Protein AF-A0A2H0MH31-F1 (afdb_monomer)

pLDDT: mean 77.04, std 16.23, range [20.09, 96.25]

Secondary structure (DSSP, 8-state):
--------GGG---SPPS---S---EEEEEE-S-HHHHHHHHHHHHHH-TTSEEEEEEETT---HHHHHTTEEEEEEPSSS--TTTTB-TTSPBP--TT--EEEEE-SS---TTSTTPPPHHHHHHHTHHHHHHHHHTT-GGGEEEE-TT--EE-HHHHHTTS-S---EEEEETTEEEEEPP-S--HHHHHHHHHHHHH-SSSS-EEEE--TTSHHHHHHHHHHHHHT-PPEEEEESS--THHHHHHHHTT-GGGEEEEES-HHHHTT-

Solvent-accessible surface area (backbone atoms only — not comparable to full-atom values): 15457 Å² total; per-residue (Å²): 135,79,85,79,82,71,78,45,51,90,81,57,71,96,66,80,68,74,84,62,61,100,68,67,51,22,38,40,36,41,52,58,36,54,64,73,59,50,52,53,52,54,53,49,51,48,65,77,41,70,86,35,50,39,32,34,38,32,43,62,86,64,79,78,56,77,81,55,51,77,70,34,52,76,42,36,24,65,86,76,72,86,52,93,63,49,54,36,24,86,88,66,52,61,64,74,71,74,74,62,57,37,37,39,36,35,33,64,44,41,61,54,84,85,48,94,84,34,42,50,36,42,56,51,38,64,75,41,37,63,57,53,52,46,35,50,76,69,70,31,48,87,35,31,42,33,27,31,64,78,51,38,76,44,41,56,64,64,29,51,61,45,74,61,99,74,62,70,41,78,48,75,53,101,89,45,76,39,59,30,48,65,60,88,62,48,73,65,56,47,50,49,43,23,48,44,32,43,68,44,101,65,91,69,81,47,77,44,76,67,34,66,48,31,30,66,55,50,34,33,20,47,18,6,62,75,59,71,55,56,54,29,38,30,27,19,82,61,83,47,80,69,24,56,58,40,26,54,77,59,71,30,53,95,29,51,48,74,45,79,38,54,68,71,66,61,73,74,112

Sequence (269 aa):
MSPTYGNNFFLAFDYELPPVPKKIKKILYIHTCPMVQGELALKRIAEVFPESELHLLKNENTDFGESLSKRWKIFNFPSGRLQPDFLQSAEGRKIATANIDLIFFGVNDDIRLNSPGAMKAVGIAQRYNNVLELIYRLGLYDWTCILDREFCIYYPHQIEFGRSKQEINLVSFPRATLKLPRTLLSDREREKLFELALDGPGEGHVVNIGNYLGGSSILLAKGSKISGREKIYSYDLEEYSESMDFYRENQVEDWIHFSKMDSIEGAAQ

Mean predicted aligned error: 10.43 Å

Structure (mmCIF, N/CA/C/O backbone):
data_AF-A0A2H0MH31-F1
#
_entry.id   AF-A0A2H0MH31-F1
#
loop_
_atom_site.group_PDB
_atom_site.id
_atom_site.type_symbol
_atom_site.label_atom_id
_atom_site.label_alt_id
_atom_site.label_comp_id
_atom_site.label_asym_id
_atom_site.label_entity_id
_atom_site.label_seq_id
_atom_site.pdbx_PDB_ins_code
_atom_site.Cartn_x
_atom_site.Cartn_y
_atom_site.Cartn_z
_atom_site.occupancy
_atom_site.B_iso_or_equiv
_atom_site.auth_seq_id
_atom_site.auth_comp_id
_atom_site.auth_asym_id
_atom_site.auth_atom_id
_atom_site.pdbx_PDB_model_num
ATOM 1 N N . MET A 1 1 ? 14.664 -14.860 20.179 1.00 25.56 1 MET A N 1
ATOM 2 C CA . MET A 1 1 ? 14.504 -15.049 18.723 1.00 25.56 1 MET A CA 1
ATOM 3 C C . MET A 1 1 ? 13.823 -13.804 18.199 1.00 25.56 1 MET A C 1
ATOM 5 O O . MET A 1 1 ? 12.725 -13.515 18.647 1.00 25.56 1 MET A O 1
ATOM 9 N N . SER A 1 2 ? 14.504 -13.010 17.377 1.00 20.09 2 SER A N 1
ATOM 10 C CA . SER A 1 2 ? 13.932 -11.778 16.824 1.00 20.09 2 SER A CA 1
ATOM 11 C C . SER A 1 2 ? 12.968 -12.138 15.687 1.00 20.09 2 SER A C 1
ATOM 13 O O . SER A 1 2 ? 13.329 -12.997 14.882 1.00 20.09 2 SER A O 1
ATOM 15 N N . PRO A 1 3 ? 11.774 -11.530 15.600 1.00 22.31 3 PRO A N 1
ATOM 16 C CA . PRO A 1 3 ? 10.829 -11.831 14.534 1.00 22.31 3 PRO A CA 1
ATOM 17 C C . PRO A 1 3 ? 11.449 -11.471 13.181 1.00 22.31 3 PRO A C 1
ATOM 19 O O . PRO A 1 3 ? 11.827 -10.326 12.924 1.00 22.31 3 PRO A O 1
ATOM 22 N N . THR A 1 4 ? 11.602 -12.477 12.326 1.00 25.30 4 THR A N 1
ATOM 23 C CA . THR A 1 4 ? 12.090 -12.344 10.956 1.00 25.30 4 THR A CA 1
ATOM 24 C C . THR A 1 4 ? 10.982 -11.737 10.097 1.00 25.30 4 THR A C 1
ATOM 26 O O . THR A 1 4 ? 10.141 -12.436 9.539 1.00 25.30 4 THR A O 1
ATOM 29 N N . TYR A 1 5 ? 10.968 -10.408 10.001 1.00 31.84 5 TYR A N 1
ATOM 30 C CA . TYR A 1 5 ? 10.240 -9.695 8.954 1.00 31.84 5 TYR A CA 1
ATOM 31 C C . TYR A 1 5 ? 10.861 -10.026 7.587 1.00 31.84 5 TYR A C 1
ATOM 33 O O . TYR A 1 5 ? 12.070 -9.866 7.407 1.00 31.84 5 TYR A O 1
ATOM 41 N N . GLY A 1 6 ? 10.037 -10.448 6.621 1.00 35.84 6 GLY A N 1
ATOM 42 C CA . GLY A 1 6 ? 10.441 -10.559 5.212 1.00 35.84 6 GLY A CA 1
ATOM 43 C C . GLY A 1 6 ? 10.627 -11.973 4.653 1.00 35.84 6 GLY A C 1
ATOM 44 O O . GLY A 1 6 ? 11.550 -12.196 3.875 1.00 35.84 6 GLY A O 1
ATOM 45 N N . ASN A 1 7 ? 9.759 -12.933 4.983 1.00 33.00 7 ASN A N 1
ATOM 46 C CA . ASN A 1 7 ? 9.733 -14.186 4.225 1.00 33.00 7 ASN A CA 1
ATOM 47 C C . ASN A 1 7 ? 8.993 -13.986 2.894 1.00 33.00 7 ASN A C 1
ATOM 49 O O . ASN A 1 7 ? 7.769 -13.991 2.858 1.00 33.00 7 ASN A O 1
ATOM 53 N N . ASN A 1 8 ? 9.772 -13.804 1.822 1.00 36.75 8 ASN A N 1
ATOM 54 C CA . ASN A 1 8 ? 9.491 -14.194 0.433 1.00 36.75 8 ASN A CA 1
ATOM 55 C C . ASN A 1 8 ? 8.008 -14.268 0.038 1.00 36.75 8 ASN A C 1
ATOM 57 O O . ASN A 1 8 ? 7.483 -15.338 -0.271 1.00 36.75 8 ASN A O 1
ATOM 61 N N . PHE A 1 9 ? 7.346 -13.117 -0.022 1.00 40.31 9 PHE A N 1
ATOM 62 C CA . PHE A 1 9 ? 5.937 -13.047 -0.400 1.00 40.31 9 PHE A CA 1
ATOM 63 C C . PHE A 1 9 ? 5.673 -13.572 -1.823 1.00 40.31 9 PHE A C 1
ATOM 65 O O . PHE A 1 9 ? 4.647 -14.187 -2.062 1.00 40.31 9 PHE A O 1
ATOM 72 N N . PHE A 1 10 ? 6.618 -13.478 -2.766 1.00 34.72 10 PHE A N 1
ATOM 73 C CA . PHE A 1 10 ? 6.425 -14.083 -4.097 1.00 34.72 10 PHE A CA 1
ATOM 74 C C . PHE A 1 10 ? 6.380 -15.623 -4.112 1.00 34.72 10 PHE A C 1
ATOM 76 O O . PHE A 1 10 ? 5.885 -16.203 -5.082 1.00 34.72 10 PHE A O 1
ATOM 83 N N . LEU A 1 11 ? 6.877 -16.277 -3.055 1.00 35.53 11 LEU A N 1
ATOM 84 C CA . LEU A 1 11 ? 6.877 -17.736 -2.897 1.00 35.53 11 LEU A CA 1
ATOM 85 C C . LEU A 1 11 ? 5.811 -18.234 -1.909 1.00 35.53 11 LEU A C 1
ATOM 87 O O . LEU A 1 11 ? 5.585 -19.438 -1.834 1.00 35.53 11 LEU A O 1
ATOM 91 N N . ALA A 1 12 ? 5.147 -17.336 -1.179 1.00 30.62 12 ALA A N 1
ATOM 92 C CA . ALA A 1 12 ? 4.168 -17.677 -0.157 1.00 30.62 12 ALA A CA 1
ATOM 93 C C . ALA A 1 12 ? 2.905 -16.819 -0.319 1.00 30.62 12 ALA A C 1
ATOM 95 O O . ALA A 1 12 ? 2.801 -15.747 0.265 1.00 30.62 12 ALA A O 1
ATOM 96 N N . PHE A 1 13 ? 1.933 -17.298 -1.098 1.00 42.09 13 PHE A N 1
ATOM 97 C CA . PHE A 1 13 ? 0.576 -16.754 -1.068 1.00 42.09 13 PHE A CA 1
ATOM 98 C C . PHE A 1 13 ? -0.466 -17.872 -1.175 1.00 42.09 13 PHE A C 1
ATOM 100 O O . PHE A 1 13 ? -0.757 -18.350 -2.266 1.00 42.09 13 PHE A O 1
ATOM 107 N N . ASP A 1 14 ? -1.023 -18.216 -0.010 1.00 29.61 14 ASP A N 1
ATOM 108 C CA . ASP A 1 14 ? -2.452 -18.509 0.217 1.00 29.61 14 ASP A CA 1
ATOM 109 C C . ASP A 1 14 ? -3.159 -17.278 0.845 1.00 29.61 14 ASP A C 1
ATOM 111 O O . ASP A 1 14 ? -4.248 -17.371 1.402 1.00 29.61 14 ASP A O 1
ATOM 115 N N . TYR A 1 15 ? -2.532 -16.096 0.797 1.00 34.34 15 TYR A N 1
ATOM 116 C CA . TYR A 1 15 ? -3.125 -14.849 1.283 1.00 34.34 15 TYR A CA 1
ATOM 117 C C . TYR A 1 15 ? -3.771 -14.122 0.094 1.00 34.34 15 TYR A C 1
ATOM 119 O O . TYR A 1 15 ? -3.104 -13.758 -0.876 1.00 34.34 15 TYR A O 1
ATOM 127 N N . GLU A 1 16 ? -5.095 -13.983 0.121 1.00 34.25 16 GLU A N 1
ATOM 128 C CA . GLU A 1 16 ? -5.830 -13.249 -0.905 1.00 34.25 16 GLU A CA 1
ATOM 129 C C . GLU A 1 16 ? -5.344 -11.794 -0.908 1.00 34.25 16 GLU A C 1
ATOM 131 O O . GLU A 1 16 ? -5.427 -11.090 0.099 1.00 34.25 16 GLU A O 1
ATOM 136 N N . LEU A 1 17 ? -4.803 -11.338 -2.044 1.00 39.97 17 LEU A N 1
ATOM 137 C CA . LEU A 1 17 ? -4.579 -9.911 -2.279 1.00 39.97 17 LEU A CA 1
ATOM 138 C C . LEU A 1 17 ? -5.892 -9.161 -1.966 1.00 39.97 17 LEU A C 1
ATOM 140 O O . LEU A 1 17 ? -6.960 -9.685 -2.309 1.00 39.97 17 LEU A O 1
ATOM 144 N N . PRO A 1 18 ? -5.850 -7.950 -1.367 1.00 42.56 18 PRO A N 1
ATOM 145 C CA . PRO A 1 18 ? -7.053 -7.137 -1.174 1.00 42.56 18 PRO A CA 1
ATOM 146 C C . PRO A 1 18 ? -7.821 -7.086 -2.495 1.00 42.56 18 PRO A C 1
ATOM 148 O O . PRO A 1 18 ? -7.163 -7.024 -3.537 1.00 42.56 18 PRO A O 1
ATOM 151 N N . PRO A 1 19 ? -9.168 -7.168 -2.476 1.00 46.06 19 PRO A N 1
ATOM 152 C CA . PRO A 1 19 ? -9.987 -7.635 -3.589 1.00 46.06 19 PRO A CA 1
ATOM 153 C C . PRO A 1 19 ? -9.545 -6.974 -4.882 1.00 46.06 19 PRO A C 1
ATOM 155 O O . PRO A 1 19 ? -9.891 -5.827 -5.173 1.00 46.06 19 PRO A O 1
ATOM 158 N N . VAL A 1 20 ? -8.727 -7.724 -5.620 1.00 51.16 20 VAL A N 1
ATOM 159 C CA . VAL A 1 20 ? -8.177 -7.339 -6.908 1.00 51.16 20 VAL A CA 1
ATOM 160 C C . VAL A 1 20 ? -9.368 -6.875 -7.747 1.00 51.16 20 VAL A C 1
ATOM 162 O O . VAL A 1 20 ? -10.424 -7.521 -7.673 1.00 51.16 20 VAL A O 1
ATOM 165 N N . PRO A 1 21 ? -9.285 -5.763 -8.510 1.00 53.97 21 PRO A N 1
ATOM 166 C CA . PRO A 1 21 ? -10.400 -5.351 -9.348 1.00 53.97 21 PRO A CA 1
ATOM 167 C C . PRO A 1 21 ? -10.817 -6.581 -10.148 1.00 53.97 21 PRO A C 1
ATOM 169 O O . PRO A 1 21 ? -9.938 -7.318 -10.596 1.00 53.97 21 PRO A O 1
ATOM 172 N N . LYS A 1 22 ? -12.127 -6.830 -10.302 1.00 55.94 22 LYS A N 1
ATOM 173 C CA . LYS A 1 22 ? -12.680 -8.095 -10.842 1.00 55.94 22 LYS A CA 1
ATOM 174 C C . LYS A 1 22 ? -12.001 -8.598 -12.133 1.00 55.94 22 LYS A C 1
ATOM 176 O O . LYS A 1 22 ? -12.171 -9.760 -12.489 1.00 55.94 22 LYS A O 1
ATOM 181 N N . LYS A 1 23 ? -11.235 -7.745 -12.828 1.00 73.25 23 LYS A N 1
ATOM 182 C CA . LYS A 1 23 ? -10.139 -8.145 -13.714 1.00 73.25 23 LYS A CA 1
ATOM 183 C C . LYS A 1 23 ? -9.032 -7.070 -13.736 1.00 73.25 23 LYS A C 1
ATOM 185 O O . LYS A 1 23 ? -9.312 -5.965 -14.195 1.00 73.25 23 LYS A O 1
ATOM 190 N N . ILE A 1 24 ? -7.798 -7.382 -13.315 1.00 85.50 24 ILE A N 1
ATOM 191 C CA . ILE A 1 24 ? -6.612 -6.596 -13.719 1.00 85.50 24 ILE A CA 1
ATOM 192 C C . ILE A 1 24 ? -6.449 -6.797 -15.223 1.00 85.50 24 ILE A C 1
ATOM 194 O O . ILE A 1 24 ? -6.383 -7.933 -15.687 1.00 85.50 24 ILE A O 1
ATOM 198 N N . LYS A 1 25 ? -6.436 -5.711 -15.992 1.00 89.06 25 LYS A N 1
ATOM 199 C CA . LYS A 1 25 ? -6.298 -5.741 -17.451 1.00 89.06 25 LYS A CA 1
ATOM 200 C C . LYS A 1 25 ? -4.927 -5.277 -17.893 1.00 89.06 25 LYS A C 1
ATOM 202 O O . LYS A 1 25 ? -4.456 -5.764 -18.913 1.00 89.06 25 LYS A O 1
ATOM 207 N N . LYS A 1 26 ? -4.294 -4.355 -17.170 1.00 91.31 26 LYS A N 1
ATOM 208 C CA . LYS A 1 26 ? -3.011 -3.781 -17.575 1.00 91.31 26 LYS A CA 1
ATOM 209 C C . LYS A 1 26 ? -2.070 -3.584 -16.400 1.00 91.31 26 LYS A C 1
ATOM 211 O O . LYS A 1 26 ? -2.406 -2.920 -15.420 1.00 91.31 26 LYS A O 1
ATOM 216 N N . ILE A 1 27 ? -0.869 -4.131 -16.547 1.00 91.94 27 ILE A N 1
ATOM 217 C CA . ILE A 1 27 ? 0.184 -4.108 -15.534 1.00 91.94 27 ILE A CA 1
ATOM 218 C C . ILE A 1 27 ? 1.385 -3.352 -16.079 1.00 91.94 27 ILE A C 1
ATOM 220 O O . ILE A 1 27 ? 1.832 -3.617 -17.196 1.00 91.94 27 ILE A O 1
ATOM 224 N N . LEU A 1 28 ? 1.929 -2.443 -15.274 1.00 92.50 28 LEU A N 1
ATOM 225 C CA . LEU A 1 28 ? 3.198 -1.778 -15.547 1.00 92.50 28 LEU A CA 1
ATOM 226 C C . LEU A 1 28 ? 4.262 -2.268 -14.562 1.00 92.50 28 LEU A C 1
ATOM 228 O O . LEU A 1 28 ? 4.120 -2.091 -13.358 1.00 92.50 28 LEU A O 1
ATOM 232 N N . TYR A 1 29 ? 5.349 -2.836 -15.073 1.00 92.25 29 TYR A N 1
ATOM 233 C CA . TYR A 1 29 ? 6.555 -3.111 -14.303 1.00 92.25 29 TYR A CA 1
ATOM 234 C C . TYR A 1 29 ? 7.599 -2.027 -14.570 1.00 92.25 29 TYR A C 1
ATOM 236 O O . TYR A 1 29 ? 8.030 -1.852 -15.708 1.00 92.25 29 TYR A O 1
ATOM 244 N N . ILE A 1 30 ? 8.034 -1.318 -13.533 1.00 90.94 30 ILE A N 1
ATOM 245 C CA . ILE A 1 30 ? 9.120 -0.337 -13.583 1.00 90.94 30 ILE A CA 1
ATOM 246 C C . ILE A 1 30 ? 10.374 -1.012 -13.028 1.00 90.94 30 ILE A C 1
ATOM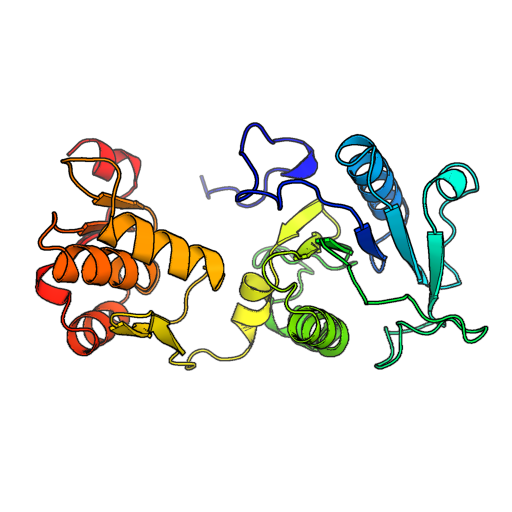 248 O O . ILE A 1 30 ? 10.435 -1.376 -11.856 1.00 90.94 30 ILE A O 1
ATOM 252 N N . HIS A 1 31 ? 11.380 -1.204 -13.874 1.00 88.44 31 HIS A N 1
ATOM 253 C CA . HIS A 1 31 ? 12.602 -1.912 -13.526 1.00 88.44 31 HIS A CA 1
ATOM 254 C C . HIS A 1 31 ? 13.750 -0.960 -13.200 1.00 88.44 31 HIS A C 1
ATOM 256 O O . HIS A 1 31 ? 14.247 -0.243 -14.073 1.00 88.44 31 HIS A O 1
ATOM 262 N N . THR A 1 32 ? 14.245 -1.051 -11.966 1.00 81.88 32 THR A N 1
ATOM 263 C CA . THR A 1 32 ? 15.534 -0.472 -11.564 1.00 81.88 32 THR A CA 1
ATOM 264 C C . THR A 1 32 ? 16.420 -1.436 -10.764 1.00 81.88 32 THR A C 1
ATOM 266 O O . THR A 1 32 ? 17.498 -1.022 -10.354 1.00 81.88 32 THR A O 1
ATOM 269 N N . CYS A 1 33 ? 15.995 -2.693 -10.556 1.00 71.81 33 CYS A N 1
ATOM 270 C CA . CYS A 1 33 ? 16.686 -3.737 -9.779 1.00 71.81 33 CYS A CA 1
ATOM 271 C C . CYS A 1 33 ? 17.802 -4.461 -10.579 1.00 71.81 33 CYS A C 1
ATOM 273 O O . CYS A 1 33 ? 18.018 -4.140 -11.750 1.00 71.81 33 CYS A O 1
ATOM 275 N N . PRO A 1 34 ? 18.564 -5.412 -9.994 1.00 72.88 34 PRO A N 1
ATOM 276 C CA . PRO A 1 34 ? 19.472 -6.242 -10.780 1.00 72.88 34 PRO A CA 1
ATOM 277 C C . PRO A 1 34 ? 18.710 -7.186 -11.727 1.00 72.88 34 PRO A C 1
ATOM 279 O O . PRO A 1 34 ? 17.570 -7.577 -11.470 1.00 72.88 34 PRO A O 1
ATOM 282 N N . MET A 1 35 ? 19.370 -7.563 -12.824 1.00 74.38 35 MET A N 1
ATOM 283 C CA . MET A 1 35 ? 18.770 -8.264 -13.968 1.00 74.38 35 MET A CA 1
ATOM 284 C C . MET A 1 35 ? 18.145 -9.617 -13.603 1.00 74.38 35 MET A C 1
ATOM 286 O O . MET A 1 35 ? 16.993 -9.861 -13.945 1.00 74.38 35 MET A O 1
ATOM 290 N N . VAL A 1 36 ? 18.867 -10.462 -12.856 1.00 78.12 36 VAL A N 1
ATOM 291 C CA . VAL A 1 36 ? 18.387 -11.799 -12.450 1.00 78.12 36 VAL A CA 1
ATOM 292 C C . VAL A 1 36 ? 17.079 -11.690 -11.669 1.00 78.12 36 VAL A C 1
ATOM 294 O O . VAL A 1 36 ? 16.137 -12.448 -11.901 1.00 78.12 36 VAL A O 1
ATOM 297 N N . GLN A 1 37 ? 17.003 -10.714 -10.765 1.00 75.06 37 GLN A N 1
ATOM 298 C CA . GLN A 1 37 ? 15.819 -10.495 -9.956 1.00 75.06 37 GLN A CA 1
ATOM 299 C C . GLN A 1 37 ? 14.644 -9.996 -10.800 1.00 75.06 37 GLN A C 1
ATOM 301 O O . GLN A 1 37 ? 13.533 -10.522 -10.708 1.00 75.06 37 GLN A O 1
ATOM 306 N N . GLY A 1 38 ? 14.910 -9.018 -11.669 1.00 80.50 38 GLY A N 1
ATOM 307 C CA . GLY A 1 38 ? 13.922 -8.503 -12.608 1.00 80.50 38 GLY A CA 1
ATOM 308 C C . GLY A 1 38 ? 13.334 -9.607 -13.487 1.00 80.50 38 GLY A C 1
ATOM 309 O O . GLY A 1 38 ? 12.118 -9.688 -13.624 1.00 80.50 38 GLY A O 1
ATOM 310 N N . GLU A 1 39 ? 14.161 -10.511 -14.019 1.00 85.62 39 GLU A N 1
ATOM 311 C CA . GLU A 1 39 ? 13.695 -11.633 -14.842 1.00 85.62 39 GLU A CA 1
ATOM 312 C C . GLU A 1 39 ? 12.704 -12.538 -14.113 1.00 85.62 39 GLU A C 1
ATOM 314 O O . GLU A 1 39 ? 11.670 -12.909 -14.676 1.00 85.62 39 GLU A O 1
ATOM 319 N N . LEU A 1 40 ? 13.016 -12.915 -12.871 1.00 83.62 40 LEU A N 1
ATOM 320 C CA . LEU A 1 40 ? 12.158 -13.799 -12.088 1.00 83.62 40 LEU A CA 1
ATOM 321 C C . LEU A 1 40 ? 10.829 -13.112 -11.748 1.00 83.62 40 LEU A C 1
ATOM 323 O O . LEU A 1 40 ? 9.776 -13.727 -11.914 1.00 83.62 40 LEU A O 1
ATOM 327 N N . ALA A 1 41 ? 10.863 -11.836 -11.346 1.00 83.56 41 ALA A N 1
ATOM 328 C CA . ALA A 1 41 ? 9.652 -11.059 -11.083 1.00 83.56 41 ALA A CA 1
ATOM 329 C C . ALA A 1 41 ? 8.766 -10.967 -12.334 1.00 83.56 41 ALA A C 1
ATOM 331 O O . ALA A 1 41 ? 7.569 -11.246 -12.272 1.00 83.56 41 ALA A O 1
ATOM 332 N N . LEU A 1 42 ? 9.352 -10.644 -13.491 1.00 88.50 42 LEU A N 1
ATOM 333 C CA . LEU A 1 42 ? 8.629 -10.535 -14.759 1.00 88.50 42 LEU A CA 1
ATOM 334 C C . LEU A 1 42 ? 8.006 -11.871 -15.192 1.00 88.50 42 LEU A C 1
ATOM 336 O O . LEU A 1 42 ? 6.849 -11.896 -15.618 1.00 88.50 42 LEU A O 1
ATOM 340 N N . LYS A 1 43 ? 8.735 -12.989 -15.062 1.00 86.50 43 LYS A N 1
ATOM 341 C CA . LYS A 1 43 ? 8.195 -14.335 -15.332 1.00 86.50 43 LYS A CA 1
ATOM 342 C C . LYS A 1 43 ? 7.008 -14.634 -14.421 1.00 86.50 43 LYS A C 1
ATOM 344 O O . LYS A 1 43 ? 5.949 -15.032 -14.900 1.00 86.50 43 LYS A O 1
ATOM 349 N N . ARG A 1 44 ? 7.148 -14.355 -13.125 1.00 84.56 44 ARG A N 1
ATOM 350 C CA . ARG A 1 44 ? 6.109 -14.648 -12.140 1.00 84.56 44 ARG A CA 1
ATOM 351 C C . ARG A 1 44 ? 4.852 -13.801 -12.328 1.00 84.56 44 ARG A C 1
ATOM 353 O O . ARG A 1 44 ? 3.750 -14.334 -12.282 1.00 84.56 44 ARG A O 1
ATOM 360 N N . ILE A 1 45 ? 4.995 -12.506 -12.600 1.00 86.88 45 ILE A N 1
ATOM 361 C CA . ILE A 1 45 ? 3.859 -11.616 -12.896 1.00 86.88 45 ILE A CA 1
ATOM 362 C C . ILE A 1 45 ? 3.098 -12.116 -14.127 1.00 86.88 45 ILE A C 1
ATOM 364 O O . ILE A 1 45 ? 1.872 -12.166 -14.123 1.00 86.88 45 ILE A O 1
ATOM 368 N N . ALA A 1 46 ? 3.820 -12.538 -15.164 1.00 87.94 46 ALA A N 1
ATOM 369 C CA . ALA A 1 46 ? 3.222 -13.101 -16.365 1.00 87.94 46 ALA A CA 1
ATOM 370 C C . ALA A 1 46 ? 2.444 -14.406 -16.103 1.00 87.94 46 ALA A C 1
ATOM 372 O O . ALA A 1 46 ? 1.420 -14.644 -16.741 1.00 87.94 46 ALA A O 1
ATOM 373 N N . GLU A 1 47 ? 2.915 -15.255 -15.190 1.00 85.50 47 GLU A N 1
ATOM 374 C CA . GLU A 1 47 ? 2.209 -16.476 -14.775 1.00 85.50 47 GLU A CA 1
ATOM 375 C C . GLU A 1 47 ? 0.941 -16.176 -13.973 1.00 85.50 47 GLU A C 1
ATOM 377 O O . GLU A 1 47 ? -0.102 -16.763 -14.243 1.00 85.50 47 GLU A O 1
ATOM 382 N N . VAL A 1 48 ? 1.031 -15.264 -13.000 1.00 83.69 48 VAL A N 1
ATOM 383 C CA . VAL A 1 48 ? -0.079 -14.918 -12.096 1.00 83.69 48 VAL A CA 1
ATOM 384 C C . VAL A 1 48 ? -1.183 -14.155 -12.828 1.00 83.69 48 VAL A C 1
ATOM 386 O O . VAL A 1 48 ? -2.362 -14.324 -12.523 1.00 83.69 48 VAL A O 1
ATOM 389 N N . PHE A 1 49 ? -0.820 -13.344 -13.823 1.00 86.31 49 PHE A N 1
ATOM 390 C CA . PHE A 1 49 ? -1.756 -12.509 -14.572 1.00 86.31 49 PHE A CA 1
ATOM 391 C C . PHE A 1 49 ? -1.764 -12.868 -16.057 1.00 86.31 49 PHE A C 1
ATOM 393 O O . PHE A 1 49 ? -1.326 -12.069 -16.895 1.00 86.31 49 PHE A O 1
ATOM 400 N N . PRO A 1 50 ? -2.260 -14.066 -16.420 1.00 87.00 50 PRO A N 1
ATOM 401 C CA . PRO A 1 50 ? -2.045 -14.575 -17.757 1.00 87.00 50 PRO A CA 1
ATOM 402 C C . PRO A 1 50 ? -2.772 -13.765 -18.843 1.00 87.00 50 PRO A C 1
ATOM 404 O O . PRO A 1 50 ? -2.275 -13.634 -19.961 1.00 87.00 50 PRO A O 1
ATOM 407 N N . GLU A 1 51 ? -3.904 -13.165 -18.483 1.00 89.56 51 GLU A N 1
ATOM 408 C CA . GLU A 1 51 ? -4.792 -12.419 -19.380 1.00 89.56 51 GLU A CA 1
ATOM 409 C C . GLU A 1 51 ? -4.522 -10.906 -19.402 1.00 89.56 51 GLU A C 1
ATOM 411 O O . GLU A 1 51 ? -5.251 -10.157 -20.057 1.00 89.56 51 GLU A O 1
ATOM 416 N N . SER A 1 52 ? -3.517 -10.437 -18.659 1.00 90.44 52 SER A N 1
ATOM 417 C CA . SER A 1 52 ? -3.200 -9.014 -18.552 1.00 90.44 52 SER A CA 1
ATOM 418 C C . SER A 1 52 ? -2.294 -8.539 -19.684 1.00 90.44 52 SER A C 1
ATOM 420 O O . SER A 1 52 ? -1.374 -9.226 -20.124 1.00 90.44 52 SER A O 1
ATOM 422 N N . GLU A 1 53 ? -2.502 -7.299 -20.108 1.00 92.00 53 GLU A N 1
ATOM 423 C CA . GLU A 1 53 ? -1.571 -6.552 -20.935 1.00 92.00 53 GLU A CA 1
ATOM 424 C C . GLU A 1 53 ? -0.360 -6.130 -20.088 1.00 92.00 53 GLU A C 1
ATOM 426 O O . GLU A 1 53 ? -0.484 -5.325 -19.164 1.00 92.00 53 GLU A O 1
ATOM 431 N N . LEU A 1 54 ? 0.822 -6.663 -20.403 1.00 92.12 54 LEU A N 1
ATOM 432 C CA . LEU A 1 54 ? 2.035 -6.443 -19.614 1.00 92.12 54 LEU A CA 1
ATOM 433 C C . LEU A 1 54 ? 2.939 -5.393 -20.268 1.00 92.12 54 LEU A C 1
ATOM 435 O O . LEU A 1 54 ? 3.315 -5.520 -21.435 1.00 92.12 54 LEU A O 1
ATOM 439 N N . HIS A 1 55 ? 3.307 -4.365 -19.507 1.00 92.00 55 HIS A N 1
ATOM 440 C CA . HIS A 1 55 ? 4.198 -3.280 -19.922 1.00 92.00 55 HIS A CA 1
ATOM 441 C C . HIS A 1 55 ? 5.448 -3.282 -19.054 1.00 92.00 55 HIS A C 1
ATOM 443 O O . HIS A 1 55 ? 5.347 -3.277 -17.833 1.00 92.00 55 HIS A O 1
ATOM 449 N N . LEU A 1 56 ? 6.624 -3.273 -19.674 1.00 90.81 56 LEU A N 1
ATOM 450 C CA . LEU A 1 56 ? 7.909 -3.208 -18.985 1.00 90.81 56 LEU A CA 1
ATOM 451 C C . LEU A 1 56 ? 8.570 -1.875 -19.299 1.00 90.81 56 LEU A C 1
ATOM 453 O O . LEU A 1 56 ? 8.901 -1.609 -20.449 1.00 90.81 56 LEU A O 1
ATOM 457 N N . LEU A 1 57 ? 8.809 -1.073 -18.271 1.00 89.06 57 LEU A N 1
ATOM 458 C CA . LEU A 1 57 ? 9.623 0.127 -18.334 1.00 89.06 57 LEU A CA 1
ATOM 459 C C . LEU A 1 57 ? 10.994 -0.162 -17.727 1.00 89.06 57 LEU A C 1
ATOM 461 O O . LEU A 1 57 ? 11.098 -0.434 -16.534 1.00 89.06 57 LEU A O 1
ATOM 465 N N . LYS A 1 58 ? 12.047 -0.115 -18.541 1.00 87.56 58 LYS A N 1
ATOM 466 C CA . LYS A 1 58 ? 13.412 -0.461 -18.124 1.00 87.56 58 LYS A CA 1
ATOM 467 C C . LYS A 1 58 ? 14.437 0.540 -18.638 1.00 87.56 58 LYS A C 1
ATOM 469 O O . LYS A 1 58 ? 14.169 1.295 -19.567 1.00 87.56 58 LYS A O 1
ATOM 474 N N . ASN A 1 59 ? 15.633 0.501 -18.063 1.00 84.50 59 ASN A N 1
ATOM 475 C CA . ASN A 1 59 ? 16.771 1.230 -18.606 1.00 84.50 59 ASN A CA 1
ATOM 476 C C . ASN A 1 59 ? 17.111 0.672 -20.000 1.00 84.50 59 ASN A C 1
ATOM 478 O O . ASN A 1 59 ? 17.074 -0.546 -20.212 1.00 84.50 59 ASN A O 1
ATOM 482 N N . GLU A 1 60 ? 17.447 1.550 -20.944 1.00 82.12 60 GLU A N 1
ATOM 483 C CA . GLU A 1 60 ? 17.835 1.165 -22.307 1.00 82.12 60 GLU A CA 1
ATOM 484 C C . GLU A 1 60 ? 18.969 0.126 -22.346 1.00 82.12 60 GLU A C 1
ATOM 486 O O . GLU A 1 60 ? 18.926 -0.783 -23.171 1.00 82.12 60 GLU A O 1
ATOM 491 N N . ASN A 1 61 ? 19.897 0.179 -21.384 1.00 83.06 61 ASN A N 1
ATOM 492 C CA . ASN A 1 61 ? 21.052 -0.718 -21.287 1.00 83.06 61 ASN A CA 1
ATOM 493 C C . ASN A 1 61 ? 20.764 -2.044 -20.564 1.00 83.06 61 ASN A C 1
ATOM 495 O O . ASN A 1 61 ? 21.653 -2.885 -20.451 1.00 83.06 61 ASN A O 1
ATOM 499 N N . THR A 1 62 ? 19.560 -2.242 -20.019 1.00 83.81 62 THR A N 1
ATOM 500 C CA . THR A 1 62 ? 19.179 -3.523 -19.408 1.00 83.81 62 THR A CA 1
ATOM 501 C C . THR A 1 62 ? 18.655 -4.465 -20.482 1.00 83.81 62 THR A C 1
ATOM 503 O O . THR A 1 62 ? 17.648 -4.150 -21.113 1.00 83.81 62 THR A O 1
ATOM 506 N N . ASP A 1 63 ? 19.276 -5.627 -20.658 1.00 83.69 63 ASP A N 1
ATOM 507 C CA . ASP A 1 63 ? 18.785 -6.673 -21.556 1.00 83.69 63 ASP A CA 1
ATOM 508 C C . ASP A 1 63 ? 18.150 -7.816 -20.750 1.00 83.69 63 ASP A C 1
ATOM 510 O O . ASP A 1 63 ? 18.758 -8.330 -19.822 1.00 83.69 63 ASP A O 1
ATOM 514 N N . PHE A 1 64 ? 16.915 -8.191 -21.087 1.00 77.88 64 PHE A N 1
ATOM 515 C CA . PHE A 1 64 ? 16.180 -9.306 -20.467 1.00 77.88 64 PHE A CA 1
ATOM 516 C C . PHE A 1 64 ? 16.132 -10.551 -21.366 1.00 77.88 64 PHE A C 1
ATOM 518 O O . PHE A 1 64 ? 15.456 -11.532 -21.048 1.00 77.88 64 PHE A O 1
ATOM 525 N N . GLY A 1 65 ? 16.803 -10.503 -22.519 1.00 72.88 65 GLY A N 1
ATOM 526 C CA . GLY A 1 65 ? 16.767 -11.548 -23.529 1.00 72.88 65 GLY A CA 1
ATOM 527 C C . GLY A 1 65 ? 15.429 -11.643 -24.275 1.00 72.88 65 GLY A C 1
ATOM 528 O O . GLY A 1 65 ? 14.365 -11.206 -23.828 1.00 72.88 65 GLY A O 1
ATOM 529 N N . GLU A 1 66 ? 15.467 -12.275 -25.448 1.00 68.44 66 GLU A N 1
ATOM 530 C CA . GLU A 1 66 ? 14.317 -12.368 -26.364 1.00 68.44 66 GLU A CA 1
ATOM 531 C C . GLU A 1 66 ? 13.148 -13.219 -25.837 1.00 68.44 66 GLU A C 1
ATOM 533 O O . GLU A 1 66 ? 12.023 -13.130 -26.330 1.00 68.44 66 GLU A O 1
ATOM 538 N N . SER A 1 67 ? 13.387 -14.078 -24.845 1.00 66.44 67 SER A N 1
ATOM 539 C CA . SER A 1 67 ? 12.340 -14.955 -24.303 1.00 66.44 67 SER A CA 1
ATOM 540 C C . SER A 1 67 ? 11.311 -14.191 -23.461 1.00 66.44 67 SER A C 1
ATOM 542 O O . SER A 1 67 ? 10.120 -14.498 -23.517 1.00 66.44 67 SER A O 1
ATOM 544 N N . LEU A 1 68 ? 11.749 -13.154 -22.740 1.00 71.00 68 LEU A N 1
ATOM 545 C CA . LEU A 1 68 ? 10.894 -12.282 -21.934 1.00 71.00 68 LEU A CA 1
ATOM 546 C C . LEU A 1 68 ? 10.168 -11.234 -22.787 1.00 71.00 68 LEU A C 1
ATOM 548 O O . LEU A 1 68 ? 9.033 -10.871 -22.481 1.00 71.00 68 LEU A O 1
ATOM 552 N N . SER A 1 69 ? 10.760 -10.789 -23.896 1.00 66.19 69 SER A N 1
ATOM 553 C CA . SER A 1 69 ? 10.204 -9.705 -24.718 1.00 66.19 69 SER A CA 1
ATOM 554 C C . SER A 1 69 ? 8.912 -10.062 -25.463 1.00 66.19 69 SER A C 1
ATOM 556 O O . SER A 1 69 ? 8.167 -9.165 -25.846 1.00 66.19 69 SER A O 1
ATOM 558 N N . LYS A 1 70 ? 8.584 -11.351 -25.634 1.00 77.75 70 LYS A N 1
ATOM 559 C CA . LYS A 1 70 ? 7.388 -11.773 -26.391 1.00 77.75 70 LYS A CA 1
ATOM 560 C C . LYS A 1 70 ? 6.065 -11.401 -25.724 1.00 77.75 70 LYS A C 1
ATOM 562 O O . LYS A 1 70 ? 5.080 -11.170 -26.420 1.00 77.75 70 LYS A O 1
ATOM 567 N N . ARG A 1 71 ? 6.029 -11.368 -24.389 1.00 85.75 71 ARG A N 1
ATOM 568 C CA . ARG A 1 71 ? 4.807 -11.074 -23.620 1.00 85.75 71 ARG A CA 1
ATOM 569 C C . ARG A 1 71 ? 4.722 -9.620 -23.161 1.00 85.75 71 ARG A C 1
ATOM 571 O O . ARG A 1 71 ? 3.636 -9.124 -22.879 1.00 85.75 71 ARG A O 1
ATOM 578 N N . TRP A 1 72 ? 5.865 -8.953 -23.072 1.00 90.00 72 TRP A N 1
ATOM 579 C CA . TRP A 1 72 ? 5.985 -7.631 -22.480 1.00 90.00 72 TRP A CA 1
ATOM 580 C C . TRP A 1 72 ? 6.108 -6.564 -23.562 1.00 90.00 72 TRP A C 1
ATOM 582 O O . TRP A 1 72 ? 6.993 -6.615 -24.412 1.00 90.00 72 TRP A O 1
ATOM 592 N N . LYS A 1 73 ? 5.255 -5.543 -23.500 1.00 89.62 73 LYS A N 1
ATOM 593 C CA . LYS A 1 73 ? 5.447 -4.311 -24.267 1.00 89.62 73 LYS A CA 1
ATOM 594 C C . LYS A 1 73 ? 6.556 -3.506 -23.598 1.00 89.62 73 LYS A C 1
ATOM 596 O O . LYS A 1 73 ? 6.361 -2.984 -22.502 1.00 89.62 73 LYS A O 1
ATOM 601 N N . ILE A 1 74 ? 7.726 -3.458 -24.229 1.00 87.44 74 ILE A N 1
ATOM 602 C CA . ILE A 1 74 ? 8.930 -2.851 -23.653 1.00 87.44 74 ILE A CA 1
ATOM 603 C C . ILE A 1 74 ? 9.012 -1.364 -24.005 1.00 87.44 74 ILE A C 1
ATOM 605 O O . ILE A 1 74 ? 8.898 -0.974 -25.167 1.00 87.44 74 ILE A O 1
ATOM 609 N N . PHE A 1 75 ? 9.282 -0.559 -22.984 1.00 85.00 75 PHE A N 1
ATOM 610 C CA . PHE A 1 75 ? 9.579 0.862 -23.053 1.00 85.00 75 PHE A CA 1
ATOM 611 C C . PHE A 1 75 ? 10.924 1.102 -22.375 1.00 85.00 75 PHE A C 1
ATOM 613 O O . PHE A 1 75 ? 11.177 0.613 -21.273 1.00 85.00 75 PHE A O 1
ATOM 620 N N . ASN A 1 76 ? 11.791 1.849 -23.048 1.00 83.56 76 ASN A N 1
ATOM 621 C CA . ASN A 1 76 ? 13.109 2.178 -22.531 1.00 83.56 76 ASN A CA 1
ATOM 622 C C . ASN A 1 76 ? 13.120 3.615 -22.022 1.00 83.56 76 ASN A C 1
ATOM 624 O O . ASN A 1 76 ? 12.643 4.505 -22.723 1.00 83.56 76 ASN A O 1
ATOM 628 N N . PHE A 1 77 ? 13.699 3.838 -20.846 1.00 80.06 77 PHE A N 1
ATOM 629 C CA . PHE A 1 77 ? 14.104 5.170 -20.410 1.00 80.06 77 PHE A CA 1
ATOM 630 C C . PHE A 1 77 ? 15.621 5.355 -20.604 1.00 80.06 77 PHE A C 1
ATOM 632 O O . PHE A 1 77 ? 16.365 4.367 -20.503 1.00 80.06 77 PHE A O 1
ATOM 639 N N . PRO A 1 78 ? 16.083 6.594 -20.875 1.00 73.50 78 PRO A N 1
ATOM 640 C CA . PRO A 1 78 ? 17.499 6.893 -21.084 1.00 73.50 78 PRO A CA 1
ATOM 641 C C . PRO A 1 78 ? 18.367 6.491 -19.890 1.00 73.50 78 PRO A C 1
ATOM 643 O O . PRO A 1 78 ? 17.907 6.475 -18.746 1.00 73.50 78 PRO A O 1
ATOM 646 N N . SER A 1 79 ? 19.642 6.204 -20.138 1.00 65.62 79 SER A N 1
ATOM 647 C CA . SER A 1 79 ? 20.601 5.862 -19.087 1.00 65.62 79 SER A CA 1
ATOM 648 C C . SER A 1 79 ? 20.637 6.892 -17.939 1.00 65.62 79 SER A C 1
ATOM 650 O O . SER A 1 79 ? 20.626 8.104 -18.148 1.00 65.62 79 SER A O 1
ATOM 652 N N . GLY A 1 80 ? 20.673 6.404 -16.690 1.00 67.38 80 GLY A N 1
ATOM 653 C CA . GLY A 1 80 ? 20.715 7.237 -15.482 1.00 67.38 80 GLY A CA 1
ATOM 654 C C . GLY A 1 80 ? 19.517 7.035 -14.549 1.00 67.38 80 GLY A C 1
ATOM 655 O O . GLY A 1 80 ? 18.945 5.946 -14.471 1.00 67.38 80 GLY A O 1
ATOM 656 N N . ARG A 1 81 ? 19.176 8.077 -13.779 1.00 65.25 81 ARG A N 1
ATOM 657 C CA . ARG A 1 81 ? 17.985 8.089 -12.913 1.00 65.25 81 ARG A CA 1
ATOM 658 C C . ARG A 1 81 ? 16.726 8.253 -13.765 1.00 65.25 81 ARG A C 1
ATOM 660 O O . ARG A 1 81 ? 16.772 8.916 -14.798 1.00 65.25 81 ARG A O 1
ATOM 667 N N . LEU A 1 82 ? 15.607 7.701 -13.294 1.00 72.38 82 LEU A N 1
ATOM 668 C CA . LEU A 1 82 ? 14.291 7.961 -13.877 1.00 72.38 82 LEU A CA 1
ATOM 669 C C . LEU A 1 82 ? 14.065 9.479 -13.893 1.00 72.38 82 LEU A C 1
ATOM 671 O O . LEU A 1 82 ? 14.046 10.107 -12.836 1.00 72.38 82 LEU A O 1
ATOM 675 N N . GLN A 1 83 ? 13.954 10.061 -15.083 1.00 68.69 83 GLN A N 1
ATOM 676 C CA . GLN A 1 83 ? 13.658 11.483 -15.256 1.00 68.69 83 GLN A CA 1
ATOM 677 C C . GLN A 1 83 ? 12.186 11.760 -14.913 1.00 68.69 83 GLN A C 1
ATOM 679 O O . GLN A 1 83 ? 11.406 10.817 -14.811 1.00 68.69 83 GLN A O 1
ATOM 684 N N . PRO A 1 84 ? 11.753 13.013 -14.712 1.00 66.88 84 PRO A N 1
ATOM 685 C CA . PRO A 1 84 ? 10.343 13.326 -14.449 1.00 66.88 84 PRO A CA 1
ATOM 686 C C . PRO A 1 84 ? 9.371 12.876 -15.560 1.00 66.88 84 PRO A C 1
ATOM 688 O O . PRO A 1 84 ? 8.199 12.614 -15.296 1.00 66.88 84 PRO A O 1
ATOM 691 N N . ASP A 1 85 ? 9.857 12.740 -16.794 1.00 66.12 85 ASP A N 1
ATOM 692 C CA . ASP A 1 85 ? 9.119 12.367 -18.004 1.00 66.12 85 ASP A CA 1
ATOM 693 C C . ASP A 1 85 ? 9.406 10.931 -18.482 1.00 66.12 85 ASP A C 1
ATOM 695 O O . ASP A 1 85 ? 9.090 10.583 -19.616 1.00 66.12 85 ASP A O 1
ATOM 699 N N . PHE A 1 86 ? 9.925 10.068 -17.600 1.00 71.00 86 PHE A N 1
ATOM 700 C CA . PHE A 1 86 ? 10.336 8.678 -17.869 1.00 71.00 86 PHE A CA 1
ATOM 701 C C . PHE A 1 86 ? 9.281 7.750 -18.505 1.00 71.00 86 PHE A C 1
ATOM 703 O O . PHE A 1 86 ? 9.583 6.617 -18.870 1.00 71.00 86 PHE A O 1
ATOM 710 N N . LEU A 1 87 ? 8.038 8.211 -18.637 1.00 69.44 87 LEU A N 1
ATOM 711 C CA . LEU A 1 87 ? 6.974 7.541 -19.382 1.00 69.44 87 LEU A CA 1
ATOM 712 C C . LEU A 1 87 ? 7.053 7.767 -20.895 1.00 69.44 87 LEU A C 1
ATOM 714 O O . LEU A 1 87 ? 6.254 7.194 -21.634 1.00 69.44 87 LEU A O 1
ATOM 718 N N . GLN A 1 88 ? 7.966 8.615 -21.358 1.00 65.25 88 GLN A N 1
ATOM 719 C CA . GLN A 1 88 ? 8.285 8.817 -22.760 1.00 65.25 88 GLN A CA 1
ATOM 720 C C . GLN A 1 88 ? 9.604 8.106 -23.077 1.00 65.25 88 GLN A C 1
ATOM 722 O O . GLN A 1 88 ? 10.613 8.322 -22.412 1.00 65.25 88 GLN A O 1
ATOM 727 N N . SER A 1 89 ? 9.587 7.234 -24.084 1.00 60.78 89 SER A N 1
ATOM 728 C CA . SER A 1 89 ? 10.788 6.558 -24.557 1.00 60.78 89 SER A CA 1
ATOM 729 C C . SER A 1 89 ? 11.737 7.539 -25.242 1.00 60.78 89 SER A C 1
ATOM 731 O O . SER A 1 89 ? 11.320 8.623 -25.665 1.00 60.78 89 SER A O 1
ATOM 733 N N . ALA A 1 90 ? 12.998 7.137 -25.412 1.00 59.03 90 ALA A N 1
ATOM 734 C CA . ALA A 1 90 ? 13.993 7.910 -26.159 1.00 59.03 90 ALA A CA 1
ATOM 735 C C . ALA A 1 90 ? 13.533 8.239 -27.599 1.00 59.03 90 ALA A C 1
ATOM 737 O O . ALA A 1 90 ? 13.864 9.287 -28.143 1.00 59.03 90 ALA A O 1
ATOM 738 N N . GLU A 1 91 ? 12.696 7.384 -28.193 1.00 60.59 91 GLU A N 1
ATOM 739 C CA . GLU A 1 91 ? 12.096 7.549 -29.524 1.00 60.59 91 GLU A CA 1
ATOM 740 C C . GLU A 1 91 ? 10.756 8.313 -29.504 1.00 60.59 91 GLU A C 1
ATOM 742 O O . GLU A 1 91 ? 10.038 8.352 -30.503 1.00 60.59 91 GLU A O 1
ATOM 747 N N . GLY A 1 92 ? 10.370 8.888 -28.361 1.00 63.75 92 GLY A N 1
ATOM 748 C CA . GLY A 1 92 ? 9.151 9.681 -28.200 1.00 63.75 92 GLY A CA 1
ATOM 749 C C . GLY A 1 92 ? 7.864 8.876 -27.995 1.00 63.75 92 GLY A C 1
ATOM 750 O O . GLY A 1 92 ? 6.781 9.466 -27.937 1.00 63.75 92 GLY A O 1
ATOM 751 N N . ARG A 1 93 ? 7.937 7.545 -27.849 1.00 66.44 93 ARG A N 1
ATOM 752 C CA . ARG A 1 93 ? 6.752 6.718 -27.565 1.00 66.44 93 ARG A CA 1
ATOM 753 C C . ARG A 1 93 ? 6.343 6.896 -26.114 1.00 66.44 93 ARG A C 1
ATOM 755 O O . ARG A 1 93 ? 7.131 6.642 -25.213 1.00 66.44 93 ARG A O 1
ATOM 762 N N . LYS A 1 94 ? 5.096 7.284 -25.871 1.00 70.31 94 LYS A N 1
ATOM 763 C CA . LYS A 1 94 ? 4.570 7.404 -24.509 1.00 70.31 94 LYS A CA 1
ATOM 764 C C . LYS A 1 94 ? 3.931 6.096 -24.068 1.00 70.31 94 LYS A C 1
ATOM 766 O O . LYS A 1 94 ? 3.129 5.520 -24.805 1.00 70.31 94 LYS A O 1
ATOM 771 N N . ILE A 1 95 ? 4.232 5.661 -22.849 1.00 71.56 95 ILE A N 1
ATOM 772 C CA . ILE A 1 95 ? 3.397 4.689 -22.150 1.00 71.56 95 ILE A CA 1
ATOM 773 C C . ILE A 1 95 ? 2.031 5.345 -21.990 1.00 71.56 95 ILE A C 1
ATOM 775 O O . ILE A 1 95 ? 1.896 6.381 -21.338 1.00 71.56 95 ILE A O 1
ATOM 779 N N . ALA A 1 96 ? 1.010 4.750 -22.601 1.00 70.00 96 ALA A N 1
ATOM 780 C CA . ALA A 1 96 ? -0.359 5.152 -22.335 1.00 70.00 96 ALA A CA 1
ATOM 781 C C . ALA A 1 96 ? -0.644 4.865 -20.857 1.00 70.00 96 ALA A C 1
ATOM 783 O O . ALA A 1 96 ? -0.805 3.709 -20.476 1.00 70.00 96 ALA A O 1
ATOM 784 N N . THR A 1 97 ? -0.679 5.900 -20.024 1.00 71.38 97 THR A N 1
ATOM 785 C CA . THR A 1 97 ? -0.970 5.767 -18.589 1.00 71.38 97 THR A CA 1
ATOM 786 C C . THR A 1 97 ? -2.446 5.534 -18.305 1.00 71.38 97 THR A C 1
ATOM 788 O O . THR A 1 97 ? -2.799 5.087 -17.218 1.00 71.38 97 THR A O 1
ATOM 791 N N . ALA A 1 98 ? -3.309 5.796 -19.289 1.00 68.88 98 ALA A N 1
ATOM 792 C CA . ALA A 1 98 ? -4.711 5.433 -19.216 1.00 68.88 98 ALA A CA 1
ATOM 793 C C . ALA A 1 98 ? -4.855 3.919 -18.991 1.00 68.88 98 ALA A C 1
ATOM 795 O O . ALA A 1 98 ? -4.220 3.104 -19.681 1.00 68.88 98 ALA A O 1
ATOM 796 N N . ASN A 1 99 ? -5.730 3.576 -18.045 1.00 79.81 99 ASN A N 1
ATOM 797 C CA . ASN A 1 99 ? -6.142 2.213 -17.716 1.00 79.81 99 ASN A CA 1
ATOM 798 C C . ASN A 1 99 ? -5.012 1.300 -17.215 1.00 79.81 99 ASN A C 1
ATOM 800 O O . ASN A 1 99 ? -5.082 0.104 -17.465 1.00 79.81 99 ASN A O 1
ATOM 804 N N . ILE A 1 100 ? -3.950 1.824 -16.589 1.00 88.69 100 ILE A N 1
ATOM 805 C CA . ILE A 1 100 ? -3.057 0.969 -15.789 1.00 88.69 100 ILE A CA 1
ATOM 806 C C . ILE A 1 100 ? -3.819 0.590 -14.518 1.00 88.69 100 ILE A C 1
ATOM 808 O O . ILE A 1 100 ? -4.338 1.477 -13.848 1.00 88.69 100 ILE A O 1
ATOM 812 N N . ASP A 1 101 ? -3.877 -0.703 -14.201 1.00 87.31 101 ASP A N 1
ATOM 813 C CA . ASP A 1 101 ? -4.612 -1.207 -13.036 1.00 87.31 101 ASP A CA 1
ATOM 814 C C . ASP A 1 101 ? -3.685 -1.583 -11.873 1.00 87.31 101 ASP A C 1
ATOM 816 O O . ASP A 1 101 ? -4.101 -1.535 -10.722 1.00 87.31 101 ASP A O 1
ATOM 820 N N . LEU A 1 102 ? -2.443 -1.986 -12.168 1.00 89.44 102 LEU A N 1
ATOM 821 C CA . LEU A 1 102 ? -1.471 -2.452 -11.177 1.00 89.44 102 LEU A CA 1
ATOM 822 C C . LEU A 1 102 ? -0.049 -2.071 -11.598 1.00 89.44 102 LEU A C 1
ATOM 824 O O . LEU A 1 102 ? 0.331 -2.224 -12.764 1.00 89.44 102 LEU A O 1
ATOM 828 N N . ILE A 1 103 ? 0.747 -1.604 -10.638 1.00 91.62 103 ILE A N 1
ATOM 829 C CA . ILE A 1 103 ? 2.161 -1.285 -10.831 1.00 91.62 103 ILE A CA 1
ATOM 830 C C . ILE A 1 103 ? 3.024 -2.212 -9.976 1.00 91.62 103 ILE A C 1
ATOM 832 O O . ILE A 1 103 ? 2.789 -2.394 -8.785 1.00 91.62 103 ILE A O 1
ATOM 836 N N . PHE A 1 104 ? 4.076 -2.749 -10.582 1.00 91.88 104 PHE A N 1
ATOM 837 C CA . PHE A 1 104 ? 5.206 -3.327 -9.868 1.00 91.88 104 PHE A CA 1
ATOM 838 C C . PHE A 1 104 ? 6.416 -2.423 -10.061 1.00 91.88 104 PHE A C 1
ATOM 840 O O . PHE A 1 104 ? 6.718 -2.021 -11.183 1.00 91.88 104 PHE A O 1
ATOM 847 N N . PHE A 1 105 ? 7.126 -2.107 -8.987 1.00 91.19 105 PHE A N 1
ATOM 848 C CA . PHE A 1 105 ? 8.312 -1.268 -9.037 1.00 91.19 105 PHE A CA 1
ATOM 849 C C . PHE A 1 105 ? 9.499 -1.971 -8.384 1.00 91.19 105 PHE A C 1
ATOM 851 O O . PHE A 1 105 ? 9.606 -2.022 -7.164 1.00 91.19 105 PHE A O 1
ATOM 858 N N . GLY A 1 106 ? 10.395 -2.519 -9.204 1.00 89.12 106 GLY A N 1
ATOM 859 C CA . GLY A 1 106 ? 11.627 -3.143 -8.730 1.00 89.12 106 GLY A CA 1
ATOM 860 C C . GLY A 1 106 ? 12.712 -2.109 -8.444 1.00 89.12 106 GLY A C 1
ATOM 861 O O . GLY A 1 106 ? 13.095 -1.368 -9.354 1.00 89.12 106 GLY A O 1
ATOM 862 N N . VAL A 1 107 ? 13.250 -2.098 -7.224 1.00 85.50 107 VAL A N 1
ATOM 863 C CA . VAL A 1 107 ? 14.341 -1.223 -6.771 1.00 85.50 107 VAL A CA 1
ATOM 864 C C . VAL A 1 107 ? 15.614 -2.019 -6.494 1.00 85.50 107 VAL A C 1
ATOM 866 O O . VAL A 1 107 ? 15.572 -3.116 -5.945 1.00 85.50 107 VAL A O 1
ATOM 869 N N . ASN A 1 108 ? 16.775 -1.475 -6.871 1.00 81.25 108 ASN A N 1
ATOM 870 C CA . ASN A 1 108 ? 18.082 -2.077 -6.562 1.00 81.25 108 ASN A CA 1
ATOM 871 C C . ASN A 1 108 ? 18.607 -1.664 -5.179 1.00 81.25 108 ASN A C 1
ATOM 873 O O . ASN A 1 108 ? 19.783 -1.343 -5.019 1.00 81.25 108 ASN A O 1
ATOM 877 N N . ASP A 1 109 ? 17.726 -1.596 -4.191 1.00 78.19 109 ASP A N 1
ATOM 878 C CA . ASP A 1 109 ? 18.067 -1.197 -2.830 1.00 78.19 109 ASP A CA 1
ATOM 879 C C . ASP A 1 109 ? 17.484 -2.237 -1.866 1.00 78.19 109 ASP A C 1
ATOM 881 O O . ASP A 1 109 ? 16.469 -2.856 -2.175 1.00 78.19 109 ASP A O 1
ATOM 885 N N . ASP A 1 110 ? 18.143 -2.463 -0.728 1.00 76.19 110 ASP A N 1
ATOM 886 C CA . ASP A 1 110 ? 17.562 -3.217 0.391 1.00 76.19 110 ASP A CA 1
ATOM 887 C C . ASP A 1 110 ? 16.774 -2.230 1.255 1.00 76.19 110 ASP A C 1
ATOM 889 O O . ASP A 1 110 ? 17.324 -1.217 1.701 1.00 76.19 110 ASP A O 1
ATOM 893 N N . ILE A 1 111 ? 15.480 -2.493 1.440 1.00 76.19 111 ILE A N 1
ATOM 894 C CA . ILE A 1 111 ? 14.578 -1.616 2.203 1.00 76.19 111 ILE A CA 1
ATOM 895 C C . ILE A 1 111 ? 14.595 -1.983 3.694 1.00 76.19 111 ILE A C 1
ATOM 897 O O . ILE A 1 111 ? 14.172 -1.189 4.539 1.00 76.19 111 ILE A O 1
ATOM 901 N N . ARG A 1 112 ? 15.101 -3.171 4.060 1.00 69.19 112 ARG A N 1
ATOM 902 C CA . ARG A 1 112 ? 15.065 -3.667 5.440 1.00 69.19 112 ARG A CA 1
ATOM 903 C C . ARG A 1 112 ? 15.850 -2.751 6.367 1.00 69.19 112 ARG A C 1
ATOM 905 O O . ARG A 1 112 ? 17.067 -2.653 6.299 1.00 69.19 112 ARG A O 1
ATOM 912 N N . LEU A 1 113 ? 15.151 -2.148 7.326 1.00 57.06 113 LEU A N 1
ATOM 913 C CA . LEU A 1 113 ? 15.691 -1.106 8.209 1.00 57.06 113 LEU A CA 1
ATOM 914 C C . LEU A 1 113 ? 16.891 -1.545 9.075 1.00 57.06 113 LEU A C 1
ATOM 916 O O . LEU A 1 113 ? 17.569 -0.684 9.632 1.00 57.06 113 LEU A O 1
ATOM 920 N N . ASN A 1 114 ? 17.166 -2.851 9.163 1.00 56.94 114 ASN A N 1
ATOM 921 C CA . ASN A 1 114 ? 18.166 -3.439 10.056 1.00 56.94 114 ASN A CA 1
ATOM 922 C C . ASN A 1 114 ? 19.343 -4.136 9.332 1.00 56.94 114 ASN A C 1
ATOM 924 O O . ASN A 1 114 ? 20.165 -4.753 10.008 1.00 56.94 114 ASN A O 1
ATOM 928 N 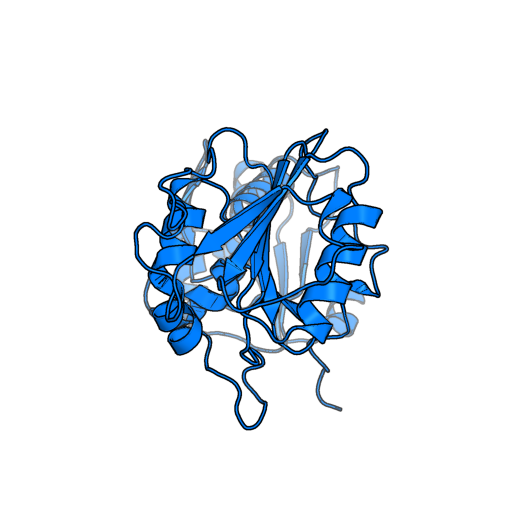N . SER A 1 115 ? 19.458 -4.055 7.998 1.00 52.34 115 SER A N 1
ATOM 929 C CA . SER A 1 115 ? 20.557 -4.703 7.257 1.00 52.34 115 SER A CA 1
ATOM 930 C C . SER A 1 115 ? 21.729 -3.746 6.967 1.00 52.34 115 SER A C 1
ATOM 932 O O . SER A 1 115 ? 21.507 -2.590 6.588 1.00 52.34 115 SER A O 1
ATOM 934 N N . PRO A 1 116 ? 22.996 -4.202 7.055 1.00 47.88 116 PRO A N 1
ATOM 935 C CA . PRO A 1 116 ? 24.146 -3.443 6.566 1.00 47.88 116 PRO A CA 1
ATOM 936 C C . PRO A 1 116 ? 24.004 -3.129 5.068 1.00 47.88 116 PRO A C 1
ATOM 938 O O . PRO A 1 116 ? 23.917 -4.030 4.236 1.00 47.88 116 PRO A O 1
ATOM 941 N N . GLY A 1 117 ? 23.973 -1.841 4.720 1.00 51.69 117 GLY A N 1
ATOM 942 C CA . GLY A 1 117 ? 23.789 -1.373 3.340 1.00 51.69 117 GLY A CA 1
ATOM 943 C C . GLY A 1 117 ? 22.335 -1.138 2.917 1.00 51.69 117 GLY A C 1
ATOM 944 O O . GLY A 1 117 ? 22.112 -0.742 1.775 1.00 51.69 117 GLY A O 1
ATOM 945 N N . ALA A 1 118 ? 21.360 -1.332 3.810 1.00 57.97 118 ALA A N 1
ATOM 946 C CA . ALA A 1 118 ? 19.981 -0.953 3.537 1.00 57.97 118 ALA A CA 1
ATOM 947 C C . ALA A 1 118 ? 19.796 0.566 3.507 1.00 57.97 118 ALA A C 1
ATOM 949 O O . ALA A 1 118 ? 20.336 1.309 4.335 1.00 57.97 118 ALA A O 1
ATOM 950 N N . MET A 1 119 ? 18.990 1.035 2.558 1.00 63.12 119 MET A N 1
ATOM 951 C CA . MET A 1 119 ? 18.553 2.420 2.545 1.00 63.12 119 MET A CA 1
ATOM 952 C C . MET A 1 119 ? 17.377 2.576 3.505 1.00 63.12 119 MET A C 1
ATOM 954 O O . MET A 1 119 ? 16.376 1.872 3.416 1.00 63.12 119 MET A O 1
ATOM 958 N N . LYS A 1 120 ? 17.460 3.564 4.403 1.00 71.31 120 LYS A N 1
ATOM 959 C CA . LYS A 1 120 ? 16.296 3.969 5.202 1.00 71.31 120 LYS A CA 1
ATOM 960 C C . LYS A 1 120 ? 15.153 4.353 4.261 1.00 71.31 120 LYS A C 1
ATOM 962 O O . LYS A 1 120 ? 15.400 5.014 3.252 1.00 71.31 120 LYS A O 1
ATOM 967 N N . ALA A 1 121 ? 13.917 4.042 4.649 1.00 71.06 121 ALA A N 1
ATOM 968 C CA . ALA A 1 121 ? 12.700 4.371 3.899 1.00 71.06 121 ALA A CA 1
ATOM 969 C C . ALA A 1 121 ? 12.685 5.822 3.362 1.00 71.06 121 ALA A C 1
ATOM 971 O O . ALA A 1 121 ? 12.382 6.055 2.196 1.00 71.06 121 ALA A O 1
ATOM 972 N N . VAL A 1 122 ? 13.160 6.786 4.168 1.00 72.31 122 VAL A N 1
ATOM 973 C CA . VAL A 1 122 ? 13.364 8.199 3.781 1.00 72.31 122 VAL A CA 1
ATOM 974 C C . VAL A 1 122 ? 14.188 8.350 2.502 1.00 72.31 122 VAL A C 1
ATOM 976 O O . VAL A 1 122 ? 13.800 9.076 1.590 1.00 72.31 122 VAL A O 1
ATOM 979 N N . GLY A 1 123 ? 15.341 7.684 2.444 1.00 79.31 123 GLY A N 1
ATOM 980 C CA . GLY A 1 123 ? 16.272 7.799 1.329 1.00 79.31 123 GLY A CA 1
ATOM 981 C C . GLY A 1 123 ? 15.708 7.169 0.060 1.00 79.31 123 GLY A C 1
ATOM 982 O O . GLY A 1 123 ? 15.898 7.714 -1.023 1.00 79.31 123 GLY A O 1
ATOM 983 N N . ILE A 1 124 ? 14.975 6.059 0.192 1.00 79.81 124 ILE A N 1
ATOM 984 C CA . ILE A 1 124 ? 14.287 5.412 -0.934 1.00 79.81 124 ILE A CA 1
ATOM 985 C C . ILE A 1 124 ? 13.187 6.325 -1.465 1.00 79.81 124 ILE A C 1
ATOM 987 O O . ILE A 1 124 ? 13.137 6.587 -2.667 1.00 79.81 124 ILE A O 1
ATOM 991 N N . ALA A 1 125 ? 12.369 6.886 -0.569 1.00 80.25 125 ALA A N 1
ATOM 992 C CA . ALA A 1 125 ? 11.325 7.824 -0.946 1.00 80.25 125 ALA A CA 1
ATOM 993 C C . ALA A 1 125 ? 11.914 9.028 -1.692 1.00 80.25 125 ALA A C 1
ATOM 995 O O . ALA A 1 125 ? 11.379 9.434 -2.716 1.00 80.25 125 ALA A O 1
ATOM 996 N N . GLN A 1 126 ? 13.014 9.610 -1.209 1.00 81.75 126 GLN A N 1
ATOM 997 C CA . GLN A 1 126 ? 13.678 10.734 -1.880 1.00 81.75 126 GLN A CA 1
ATOM 998 C C . GLN A 1 126 ? 14.242 10.344 -3.252 1.00 81.75 126 GLN A C 1
ATOM 1000 O O . GLN A 1 126 ? 14.073 11.082 -4.221 1.00 81.75 126 GLN A O 1
ATOM 1005 N N . ARG A 1 127 ? 14.893 9.180 -3.350 1.00 83.00 127 ARG A N 1
ATOM 1006 C CA . ARG A 1 127 ? 15.518 8.697 -4.588 1.00 83.00 127 ARG A CA 1
ATOM 1007 C C . ARG A 1 127 ? 14.506 8.438 -5.700 1.00 83.00 127 ARG A C 1
ATOM 1009 O O . ARG A 1 127 ? 14.817 8.708 -6.857 1.00 83.00 127 ARG A O 1
ATOM 1016 N N . TYR A 1 128 ? 13.330 7.929 -5.346 1.00 84.56 128 TYR A N 1
ATOM 1017 C CA . TYR A 1 128 ? 12.286 7.534 -6.291 1.00 84.56 128 TYR A CA 1
ATOM 1018 C C . TYR A 1 128 ? 11.040 8.427 -6.210 1.00 84.56 128 TYR A C 1
ATOM 1020 O O . TYR A 1 128 ? 9.943 7.995 -6.559 1.00 84.56 128 TYR A O 1
ATOM 1028 N N . ASN A 1 129 ? 11.199 9.682 -5.771 1.00 84.44 129 ASN A N 1
ATOM 1029 C CA . ASN A 1 129 ? 10.089 10.621 -5.590 1.00 84.44 129 ASN A CA 1
ATOM 1030 C C . ASN A 1 129 ? 9.242 10.791 -6.858 1.00 84.44 129 ASN A C 1
ATOM 1032 O O . ASN A 1 129 ? 8.025 10.782 -6.787 1.00 84.44 129 ASN A O 1
ATOM 1036 N N . ASN A 1 130 ? 9.874 10.876 -8.027 1.00 83.56 130 ASN A N 1
ATOM 1037 C CA . ASN A 1 130 ? 9.175 10.999 -9.306 1.00 83.56 130 ASN A CA 1
ATOM 1038 C C . ASN A 1 130 ? 8.300 9.777 -9.646 1.00 83.56 130 ASN A C 1
ATOM 1040 O O . ASN A 1 130 ? 7.261 9.921 -10.288 1.00 83.56 130 ASN A O 1
ATOM 1044 N N . VAL A 1 131 ? 8.705 8.575 -9.221 1.00 87.06 131 VAL A N 1
ATOM 1045 C CA . VAL A 1 131 ? 7.908 7.351 -9.393 1.00 87.06 131 VAL A CA 1
ATOM 1046 C C . VAL A 1 131 ? 6.724 7.362 -8.435 1.00 87.06 131 VAL A C 1
ATOM 1048 O O . VAL A 1 131 ? 5.603 7.086 -8.853 1.00 87.06 131 VAL A O 1
ATOM 1051 N N . LEU A 1 132 ? 6.955 7.736 -7.175 1.00 86.44 132 LEU A N 1
ATOM 1052 C CA . LEU A 1 132 ? 5.904 7.854 -6.160 1.00 86.44 132 LEU A CA 1
ATOM 1053 C C . LEU A 1 132 ? 4.868 8.926 -6.536 1.00 86.44 132 LEU A C 1
ATOM 1055 O O . LEU A 1 132 ? 3.670 8.663 -6.486 1.00 86.44 132 LEU A O 1
ATOM 1059 N N . GLU A 1 133 ? 5.309 10.086 -7.026 1.00 83.38 133 GLU A N 1
ATOM 1060 C CA . GLU A 1 133 ? 4.434 11.140 -7.555 1.00 83.38 133 GLU A CA 1
ATOM 1061 C C . GLU A 1 133 ? 3.610 10.660 -8.755 1.00 83.38 133 GLU A C 1
ATOM 1063 O O . GLU A 1 133 ? 2.426 10.987 -8.864 1.00 83.38 133 GLU A O 1
ATOM 1068 N N . LEU A 1 134 ? 4.204 9.862 -9.654 1.00 83.94 134 LEU A N 1
ATOM 1069 C CA . LEU A 1 134 ? 3.456 9.241 -10.744 1.00 83.94 134 LEU A CA 1
ATOM 1070 C C . LEU A 1 134 ? 2.368 8.313 -10.197 1.00 83.94 134 LEU A C 1
ATOM 1072 O O . LEU A 1 134 ? 1.215 8.439 -10.603 1.00 83.94 134 LEU A O 1
ATOM 1076 N N . ILE A 1 135 ? 2.739 7.384 -9.316 1.00 87.06 135 ILE A N 1
ATOM 1077 C CA . ILE A 1 135 ? 1.826 6.409 -8.709 1.00 87.06 135 ILE A CA 1
ATOM 1078 C C . ILE A 1 135 ? 0.643 7.131 -8.050 1.00 87.06 135 ILE A C 1
ATOM 1080 O O . ILE A 1 135 ? -0.513 6.771 -8.287 1.00 87.06 135 ILE A O 1
ATOM 1084 N N . TYR A 1 136 ? 0.931 8.191 -7.291 1.00 83.50 136 TYR A N 1
ATOM 1085 C CA . TYR A 1 136 ? -0.072 9.029 -6.644 1.00 83.50 136 TYR A CA 1
ATOM 1086 C C . TYR A 1 136 ? -0.987 9.721 -7.663 1.00 83.50 136 TYR A C 1
ATOM 1088 O O . TYR A 1 136 ? -2.207 9.605 -7.579 1.00 83.50 136 TYR A O 1
ATOM 1096 N N . ARG A 1 137 ? -0.421 10.368 -8.692 1.00 82.69 137 ARG A N 1
ATOM 1097 C CA . ARG A 1 137 ? -1.191 11.038 -9.757 1.00 82.69 137 ARG A CA 1
ATOM 1098 C C . ARG A 1 137 ? -2.099 10.081 -10.530 1.00 82.69 137 ARG A C 1
ATOM 1100 O O . ARG A 1 137 ? -3.145 10.500 -11.016 1.00 82.69 137 ARG A O 1
ATOM 1107 N N . LEU A 1 138 ? -1.694 8.821 -10.681 1.00 82.38 138 LEU A N 1
ATOM 1108 C CA . LEU A 1 138 ? -2.510 7.792 -11.328 1.00 82.38 138 LEU A CA 1
ATOM 1109 C C . LEU A 1 138 ? -3.601 7.220 -10.411 1.00 82.38 138 LEU A C 1
ATOM 1111 O O . LEU A 1 138 ? -4.432 6.456 -10.891 1.00 82.38 138 LEU A O 1
ATOM 1115 N N . GLY A 1 139 ? -3.613 7.560 -9.117 1.00 81.00 139 GLY A N 1
ATOM 1116 C CA . GLY A 1 139 ? -4.526 6.954 -8.146 1.00 81.00 139 GLY A CA 1
ATOM 1117 C C . GLY A 1 139 ? -4.246 5.464 -7.913 1.00 81.00 139 GLY A C 1
ATOM 1118 O O . GLY A 1 139 ? -5.146 4.717 -7.536 1.00 81.00 139 GLY A O 1
ATOM 1119 N N . LEU A 1 140 ? -3.008 5.021 -8.159 1.00 85.88 140 LEU A N 1
ATOM 1120 C CA . LEU A 1 140 ? -2.583 3.616 -8.071 1.00 85.88 140 LEU A CA 1
ATOM 1121 C C . LEU A 1 140 ? -1.733 3.341 -6.833 1.00 85.88 140 LEU A C 1
ATOM 1123 O O . LEU A 1 140 ? -1.005 2.355 -6.778 1.00 85.88 140 LEU A O 1
ATOM 1127 N N . TYR A 1 141 ? -1.810 4.218 -5.839 1.00 82.56 141 TYR A N 1
ATOM 1128 C CA . TYR A 1 141 ? -0.996 4.146 -4.632 1.00 82.56 141 TYR A CA 1
ATOM 1129 C C . TYR A 1 141 ? -1.198 2.833 -3.865 1.00 82.56 141 TYR A C 1
ATOM 1131 O O . TYR A 1 141 ? -0.230 2.154 -3.530 1.00 82.56 141 TYR A O 1
ATOM 1139 N N . ASP A 1 142 ? -2.452 2.406 -3.735 1.00 78.25 142 ASP A N 1
ATOM 1140 C CA . ASP A 1 142 ? -2.823 1.123 -3.121 1.00 78.25 142 ASP A CA 1
ATOM 1141 C C . ASP A 1 142 ? -2.700 -0.060 -4.096 1.00 78.25 142 ASP A C 1
ATOM 1143 O O . ASP A 1 142 ? -2.770 -1.220 -3.703 1.00 78.25 142 ASP A O 1
ATOM 1147 N N . TRP A 1 143 ? -2.488 0.237 -5.378 1.00 84.56 143 TRP A N 1
ATOM 1148 C CA . TRP A 1 143 ? -2.303 -0.725 -6.466 1.00 84.56 143 TRP A CA 1
ATOM 1149 C C . TRP A 1 143 ? -0.864 -0.734 -6.964 1.00 84.56 143 TRP A C 1
ATOM 1151 O O . TRP A 1 143 ? -0.601 -0.901 -8.157 1.00 84.56 143 TRP A O 1
ATOM 1161 N N . THR A 1 144 ? 0.080 -0.507 -6.054 1.00 88.62 144 THR A N 1
ATOM 1162 C CA . THR A 1 144 ? 1.500 -0.565 -6.366 1.00 88.62 144 THR A CA 1
ATOM 1163 C C . THR A 1 144 ? 2.236 -1.444 -5.375 1.00 88.62 144 THR A C 1
ATOM 1165 O O . THR A 1 144 ? 2.188 -1.214 -4.170 1.00 88.62 144 THR A O 1
ATOM 1168 N N . CYS A 1 145 ? 2.988 -2.401 -5.906 1.00 89.06 145 CYS A N 1
ATOM 1169 C CA . CYS A 1 145 ? 3.919 -3.223 -5.150 1.00 89.06 145 CYS A CA 1
ATOM 1170 C C . CYS A 1 145 ? 5.352 -2.793 -5.466 1.00 89.06 145 CYS A C 1
ATOM 1172 O O . CYS A 1 145 ? 5.754 -2.743 -6.628 1.00 89.06 145 CYS A O 1
ATOM 1174 N N . ILE A 1 146 ? 6.141 -2.514 -4.437 1.00 86.88 146 ILE A N 1
ATOM 1175 C CA . ILE A 1 146 ? 7.557 -2.169 -4.541 1.00 86.88 146 ILE A CA 1
ATOM 1176 C C . ILE A 1 146 ? 8.366 -3.397 -4.147 1.00 86.88 146 ILE A C 1
ATOM 1178 O O . ILE A 1 146 ? 8.161 -3.957 -3.075 1.00 86.88 146 ILE A O 1
ATOM 1182 N N . LEU A 1 147 ? 9.255 -3.828 -5.034 1.00 85.62 147 LEU A N 1
ATOM 1183 C CA . LEU A 1 147 ? 10.061 -5.032 -4.884 1.00 85.62 147 LEU A CA 1
ATOM 1184 C C . LEU A 1 147 ? 11.501 -4.630 -4.646 1.00 85.62 147 LEU A C 1
ATOM 1186 O O . LEU A 1 147 ? 12.091 -3.944 -5.479 1.00 85.62 147 LEU A O 1
ATOM 1190 N N . ASP A 1 148 ? 12.065 -5.044 -3.525 1.00 82.25 148 ASP A N 1
ATOM 1191 C CA . ASP A 1 148 ? 13.465 -4.773 -3.230 1.00 82.25 148 ASP A CA 1
ATOM 1192 C C . ASP A 1 148 ? 14.410 -5.781 -3.908 1.00 82.25 148 ASP A C 1
ATOM 1194 O O . ASP A 1 148 ? 13.976 -6.718 -4.588 1.00 82.25 148 ASP A O 1
ATOM 1198 N N . ARG A 1 149 ? 15.726 -5.604 -3.731 1.00 78.75 149 ARG A N 1
ATOM 1199 C CA . ARG A 1 149 ? 16.732 -6.498 -4.342 1.00 78.75 149 ARG A CA 1
ATOM 1200 C C . ARG A 1 149 ? 16.665 -7.956 -3.841 1.00 78.75 149 ARG A C 1
ATOM 1202 O O . ARG A 1 149 ? 17.322 -8.825 -4.412 1.00 78.75 149 ARG A O 1
ATOM 1209 N N . GLU A 1 150 ? 15.903 -8.204 -2.778 1.00 77.00 150 GLU A N 1
ATOM 1210 C CA . GLU A 1 150 ? 15.737 -9.471 -2.063 1.00 77.00 150 GLU A CA 1
ATOM 1211 C C . GLU A 1 150 ? 14.315 -10.038 -2.247 1.00 77.00 150 GLU A C 1
ATOM 1213 O O . GLU A 1 150 ? 13.937 -10.980 -1.555 1.00 77.00 150 GLU A O 1
ATOM 1218 N N . PHE A 1 151 ? 13.521 -9.480 -3.175 1.00 75.12 151 PHE A N 1
ATOM 1219 C CA . PHE A 1 151 ? 12.113 -9.829 -3.432 1.00 75.12 151 PHE A CA 1
ATOM 1220 C C . PHE A 1 151 ? 11.153 -9.613 -2.258 1.00 75.12 151 PHE A C 1
ATOM 1222 O O . PHE A 1 151 ? 10.050 -10.171 -2.235 1.00 75.12 151 PHE A O 1
ATOM 1229 N N . CYS A 1 152 ? 11.524 -8.771 -1.299 1.00 77.75 152 CYS A N 1
ATOM 1230 C CA . CYS A 1 152 ? 10.579 -8.301 -0.304 1.00 77.75 152 CYS A CA 1
ATOM 1231 C C . CYS A 1 152 ? 9.611 -7.302 -0.949 1.00 77.75 152 CYS A C 1
ATOM 1233 O O . CYS A 1 152 ? 10.008 -6.452 -1.751 1.00 77.75 152 CYS A O 1
ATOM 1235 N N . ILE A 1 153 ? 8.327 -7.445 -0.611 1.00 78.44 153 ILE A N 1
ATOM 1236 C CA . ILE A 1 153 ? 7.246 -6.604 -1.122 1.00 78.44 153 ILE A CA 1
ATOM 1237 C C . ILE A 1 153 ? 6.949 -5.520 -0.098 1.00 78.44 153 ILE A C 1
ATOM 1239 O O . ILE A 1 153 ? 6.748 -5.802 1.082 1.00 78.44 153 ILE A O 1
ATOM 1243 N N . TYR A 1 154 ? 6.884 -4.292 -0.587 1.00 81.00 154 TYR A N 1
ATOM 1244 C CA . TYR A 1 154 ? 6.517 -3.107 0.165 1.00 81.00 154 TYR A CA 1
ATOM 1245 C C . TYR A 1 154 ? 5.447 -2.329 -0.586 1.00 81.00 154 TYR A C 1
ATOM 1247 O O . TYR A 1 154 ? 5.311 -2.440 -1.805 1.00 81.00 154 TYR A O 1
ATOM 1255 N N . TYR A 1 155 ? 4.728 -1.484 0.134 1.00 82.44 155 TYR A N 1
ATOM 1256 C CA . TYR A 1 155 ? 3.765 -0.555 -0.441 1.00 82.44 155 TYR A CA 1
ATOM 1257 C C . TYR A 1 155 ? 4.273 0.884 -0.328 1.00 82.44 155 TYR A C 1
ATOM 1259 O O . TYR A 1 155 ? 5.017 1.197 0.608 1.00 82.44 155 TYR A O 1
ATOM 1267 N N . PRO A 1 156 ? 3.862 1.788 -1.236 1.00 83.75 156 PRO A N 1
ATOM 1268 C CA . PRO A 1 156 ? 4.276 3.189 -1.202 1.00 83.75 156 PRO A CA 1
ATOM 1269 C C . PRO A 1 156 ? 4.152 3.853 0.183 1.00 83.75 156 PRO A C 1
ATOM 1271 O O . PRO A 1 156 ? 5.130 4.442 0.650 1.00 83.75 156 PRO A O 1
ATOM 1274 N N . HIS A 1 157 ? 3.035 3.653 0.904 1.00 75.81 157 HIS A N 1
ATOM 1275 C CA . HIS A 1 157 ? 2.827 4.239 2.244 1.00 75.81 157 HIS A CA 1
ATOM 1276 C C . HIS A 1 157 ? 3.880 3.794 3.267 1.00 75.81 157 HIS A C 1
ATOM 1278 O O . HIS A 1 157 ? 4.239 4.557 4.162 1.00 75.81 157 HIS A O 1
ATOM 1284 N N . GLN A 1 158 ? 4.412 2.577 3.135 1.00 75.44 158 GLN A N 1
ATOM 1285 C CA . GLN A 1 158 ? 5.422 2.033 4.048 1.00 75.44 158 GLN A CA 1
ATOM 1286 C C . GLN A 1 158 ? 6.799 2.665 3.817 1.00 75.44 158 GLN A C 1
ATOM 1288 O O . GLN A 1 158 ? 7.612 2.744 4.737 1.00 75.44 158 GLN A O 1
ATOM 1293 N N . ILE A 1 159 ? 7.063 3.142 2.599 1.00 74.44 159 ILE A N 1
ATOM 1294 C CA . ILE A 1 159 ? 8.318 3.810 2.241 1.00 74.44 159 ILE A CA 1
ATOM 1295 C C . ILE A 1 159 ? 8.231 5.308 2.549 1.00 74.44 159 ILE A C 1
ATOM 1297 O O . ILE A 1 159 ? 9.158 5.898 3.114 1.00 74.44 159 ILE A O 1
ATOM 1301 N N . GLU A 1 160 ? 7.094 5.934 2.247 1.00 67.69 160 GLU A N 1
ATOM 1302 C CA . GLU A 1 160 ? 6.847 7.345 2.564 1.00 67.69 160 GLU A CA 1
ATOM 1303 C C . GLU A 1 160 ? 6.687 7.612 4.059 1.00 67.69 160 GLU A C 1
ATOM 1305 O O . GLU A 1 160 ? 6.931 8.731 4.510 1.00 67.69 160 GLU A O 1
ATOM 1310 N N . PHE A 1 161 ? 6.465 6.558 4.847 1.00 56.94 161 PHE A N 1
ATOM 1311 C CA . PHE A 1 161 ? 6.664 6.519 6.293 1.00 56.94 161 PHE A CA 1
ATOM 1312 C C . PHE A 1 161 ? 7.982 7.216 6.719 1.00 56.94 161 PHE A C 1
ATOM 1314 O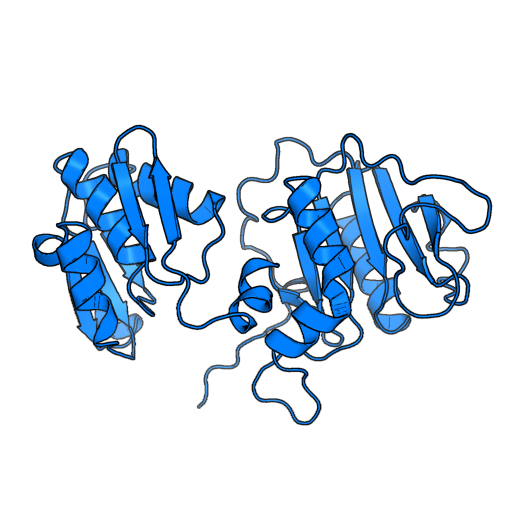 O . PHE A 1 161 ? 8.104 7.750 7.811 1.00 56.94 161 PHE A O 1
ATOM 1321 N N . GLY A 1 162 ? 9.013 7.329 5.885 1.00 52.25 162 GLY A N 1
ATOM 1322 C CA . GLY A 1 162 ? 10.184 8.135 6.241 1.00 52.25 162 GLY A CA 1
ATOM 1323 C C . GLY A 1 162 ? 9.954 9.655 6.413 1.00 52.25 162 GLY A C 1
ATOM 1324 O O . GLY A 1 162 ? 10.679 10.287 7.181 1.00 52.25 162 GLY A O 1
ATOM 1325 N N . ARG A 1 163 ? 9.009 10.277 5.697 1.00 48.75 163 ARG A N 1
ATOM 1326 C CA . ARG A 1 163 ? 9.135 11.696 5.304 1.00 48.75 163 ARG A CA 1
ATOM 1327 C C . ARG A 1 163 ? 8.838 12.738 6.386 1.00 48.75 163 ARG A C 1
ATOM 1329 O O . ARG A 1 163 ? 9.498 13.774 6.382 1.00 48.75 163 ARG A O 1
ATOM 1336 N N . SER A 1 164 ? 7.964 12.471 7.354 1.00 46.34 164 SER A N 1
ATOM 1337 C CA . SER A 1 164 ? 7.819 13.329 8.538 1.00 46.34 164 SER A CA 1
ATOM 1338 C C . SER A 1 164 ? 7.148 12.572 9.695 1.00 46.34 164 SER A C 1
ATOM 1340 O O . SER A 1 164 ? 6.300 11.701 9.497 1.00 46.34 164 SER A O 1
ATOM 1342 N N . LYS A 1 165 ? 7.566 12.842 10.939 1.00 46.38 165 LYS A N 1
ATOM 1343 C CA . LYS A 1 165 ? 6.982 12.240 12.159 1.00 46.38 165 LYS A CA 1
ATOM 1344 C C . LYS A 1 165 ? 5.678 12.924 12.606 1.00 46.38 165 LYS A C 1
ATOM 1346 O O . LYS A 1 165 ? 5.113 12.516 13.611 1.00 46.38 165 LYS A O 1
ATOM 1351 N N . GLN A 1 166 ? 5.235 13.973 11.912 1.00 47.66 166 GLN A N 1
ATOM 1352 C CA . GLN A 1 166 ? 4.246 14.930 12.429 1.00 47.66 166 GLN A CA 1
ATOM 1353 C C . GLN A 1 166 ? 3.023 15.135 11.529 1.00 47.66 166 GLN A C 1
ATOM 1355 O O . GLN A 1 166 ? 2.191 15.987 11.833 1.00 47.66 166 GLN A O 1
ATOM 1360 N N . GLU A 1 167 ? 2.872 14.373 10.447 1.00 56.25 167 GLU A N 1
ATOM 1361 C CA . GLU A 1 167 ? 1.669 14.470 9.621 1.00 56.25 167 GLU A CA 1
ATOM 1362 C C . GLU A 1 167 ? 0.475 13.836 10.337 1.00 56.25 167 GLU A C 1
ATOM 1364 O O . GLU A 1 167 ? 0.263 12.624 10.351 1.00 56.25 167 GLU A O 1
ATOM 1369 N N . ILE A 1 168 ? -0.286 14.711 10.988 1.00 60.94 168 ILE A N 1
ATOM 1370 C CA . ILE A 1 168 ? -1.675 14.484 11.349 1.00 60.94 168 ILE A CA 1
ATOM 1371 C C . ILE A 1 168 ? -2.449 14.294 10.046 1.00 60.94 168 ILE A C 1
ATOM 1373 O O . ILE A 1 168 ? -2.546 15.225 9.244 1.00 60.94 168 ILE A O 1
ATOM 1377 N N . ASN A 1 169 ? -3.054 13.123 9.870 1.00 72.44 169 ASN A N 1
ATOM 1378 C CA . ASN A 1 169 ? -3.878 12.846 8.702 1.00 72.44 169 ASN A CA 1
ATOM 1379 C C . ASN A 1 169 ? -5.348 13.038 9.060 1.00 72.44 169 ASN A C 1
ATOM 1381 O O . ASN A 1 169 ? -5.931 12.238 9.793 1.00 72.44 169 ASN A O 1
ATOM 1385 N N . LEU A 1 170 ? -5.951 14.109 8.541 1.00 82.31 170 LEU A N 1
ATOM 1386 C CA . LEU A 1 170 ? -7.403 14.246 8.539 1.00 82.31 170 LEU A CA 1
ATOM 1387 C C . LEU A 1 170 ? -7.968 13.337 7.449 1.00 82.31 170 LEU A C 1
ATOM 1389 O O . LEU A 1 170 ? -7.779 13.593 6.262 1.00 82.31 170 LEU A O 1
ATOM 1393 N N . VAL A 1 171 ? -8.656 12.276 7.859 1.00 82.19 171 VAL A N 1
ATOM 1394 C CA . VAL A 1 171 ? -9.291 11.315 6.954 1.00 82.19 171 VAL A CA 1
ATOM 1395 C C . VAL A 1 171 ? -10.799 11.457 7.083 1.00 82.19 171 VAL A C 1
ATOM 1397 O O . VAL A 1 171 ? -11.342 11.372 8.183 1.00 82.19 171 VAL A O 1
ATOM 1400 N N . SER A 1 172 ? -11.477 11.699 5.963 1.00 85.31 172 SER A N 1
ATOM 1401 C CA . SER A 1 172 ? -12.928 11.880 5.931 1.00 85.31 172 SER A CA 1
ATOM 1402 C C . SER A 1 172 ? -13.613 10.673 5.307 1.00 85.31 172 SER A C 1
ATOM 1404 O O . SER A 1 172 ? -13.305 10.281 4.187 1.00 85.31 172 SER A O 1
ATOM 1406 N N . PHE A 1 173 ? -14.587 10.145 6.032 1.00 83.19 173 PHE A N 1
ATOM 1407 C CA . PHE A 1 173 ? -15.550 9.132 5.626 1.00 83.19 173 PHE A CA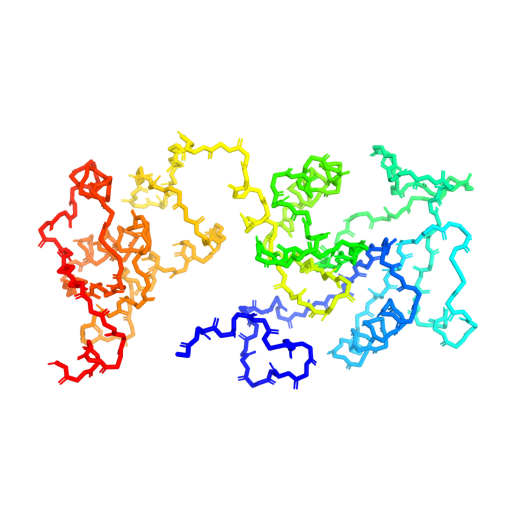 1
ATOM 1408 C C . PHE A 1 173 ? -16.939 9.780 5.535 1.00 83.19 173 PHE A C 1
ATOM 1410 O O . PHE A 1 173 ? -17.162 10.824 6.157 1.00 83.19 173 PHE A O 1
ATOM 1417 N N . PRO A 1 174 ? -17.925 9.163 4.857 1.00 81.50 174 PRO A N 1
ATOM 1418 C CA . PRO A 1 174 ? -19.267 9.740 4.713 1.00 81.50 174 PRO A CA 1
ATOM 1419 C C . PRO A 1 174 ? -19.946 10.154 6.031 1.00 81.50 174 PRO A C 1
ATOM 1421 O O . PRO A 1 174 ? -20.802 11.035 6.033 1.00 81.50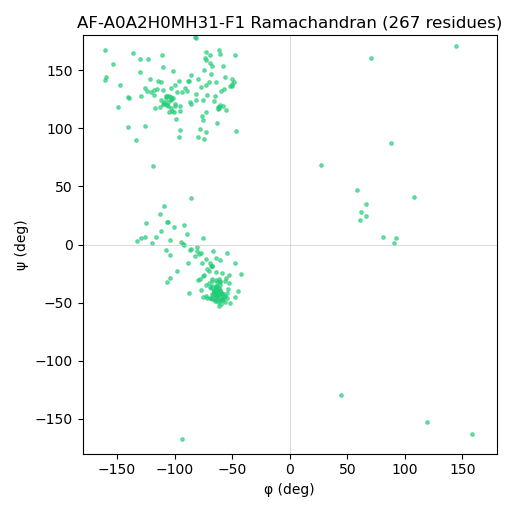 174 PRO A O 1
ATOM 1424 N N . ARG A 1 175 ? -19.576 9.524 7.158 1.00 81.56 175 ARG A N 1
ATOM 1425 C CA . ARG A 1 175 ? -20.189 9.736 8.484 1.00 81.56 175 ARG A CA 1
ATOM 1426 C C . ARG A 1 175 ? -19.220 10.250 9.554 1.00 81.56 175 ARG A C 1
ATOM 1428 O O . ARG A 1 175 ? -19.627 10.395 10.705 1.00 81.56 175 ARG A O 1
ATOM 1435 N N . ALA A 1 176 ? -17.952 10.490 9.221 1.00 89.00 176 ALA A N 1
ATOM 1436 C CA . ALA A 1 176 ? -16.951 10.900 10.201 1.00 89.00 176 ALA A CA 1
ATOM 1437 C C . ALA A 1 176 ? -15.738 11.557 9.546 1.00 89.00 176 ALA A C 1
ATOM 1439 O O . ALA A 1 176 ? -15.235 11.061 8.547 1.00 89.00 176 ALA A O 1
ATOM 1440 N N . THR A 1 177 ? -15.195 12.591 10.178 1.00 92.06 177 THR A N 1
ATOM 1441 C CA . THR A 1 177 ? -13.821 13.035 9.926 1.00 92.06 177 THR A CA 1
ATOM 1442 C C . THR A 1 177 ? -12.977 12.643 11.125 1.00 92.06 177 THR A C 1
ATOM 1444 O O . THR A 1 177 ? -13.335 12.957 12.262 1.00 92.06 177 THR A O 1
ATOM 1447 N N . LEU A 1 178 ? -11.886 11.928 10.872 1.00 91.88 178 LEU A N 1
ATOM 1448 C CA . LEU A 1 178 ? -10.980 11.425 11.892 1.00 91.88 178 LEU A CA 1
ATOM 1449 C C . LEU A 1 178 ? -9.622 12.084 11.774 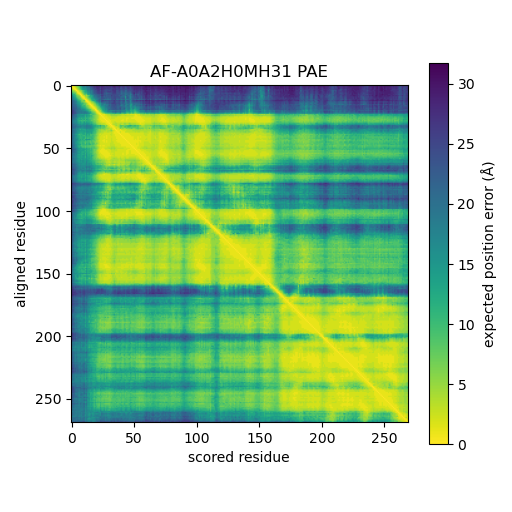1.00 91.88 178 LEU A C 1
ATOM 1451 O O . LEU A 1 178 ? -9.099 12.286 10.681 1.00 91.88 178 LEU A O 1
ATOM 1455 N N . LYS A 1 179 ? -9.046 12.386 12.929 1.00 91.00 179 LYS A N 1
ATOM 1456 C CA . LYS A 1 179 ? -7.679 12.854 13.059 1.00 91.00 179 LYS A CA 1
ATOM 1457 C C . LYS A 1 179 ? -6.811 11.649 13.376 1.00 91.00 179 LYS A C 1
ATOM 1459 O O . LYS A 1 179 ? -6.712 11.249 14.530 1.00 91.00 179 LYS A O 1
ATOM 1464 N N . LEU A 1 180 ? -6.247 11.011 12.361 1.00 87.81 180 LEU A N 1
ATOM 1465 C CA . LEU A 1 180 ? -5.488 9.790 12.581 1.00 87.81 180 LEU A CA 1
ATOM 1466 C C . LEU A 1 180 ? -4.025 10.104 12.908 1.00 87.81 180 LEU A C 1
ATOM 1468 O O . LEU A 1 180 ? -3.428 10.981 12.267 1.00 87.81 180 LEU A O 1
ATOM 1472 N N . PRO A 1 181 ? -3.425 9.356 13.853 1.00 85.75 181 PRO A N 1
ATOM 1473 C CA . PRO A 1 181 ? -1.984 9.249 13.914 1.00 85.75 181 PRO A CA 1
ATOM 1474 C C . PRO A 1 181 ? -1.491 8.623 12.617 1.00 85.75 181 PRO A C 1
ATOM 1476 O O . PRO A 1 181 ? -2.237 8.034 11.828 1.00 85.75 181 PRO A O 1
ATOM 1479 N N . ARG A 1 182 ? -0.187 8.696 12.419 1.00 76.81 182 ARG A N 1
ATOM 1480 C CA . ARG A 1 182 ? 0.449 8.020 11.305 1.00 76.81 182 ARG A CA 1
ATOM 1481 C C . ARG A 1 182 ? 0.211 6.505 11.366 1.00 76.81 182 ARG A C 1
ATOM 1483 O O . ARG A 1 182 ? 0.427 5.876 12.400 1.00 76.81 182 ARG A O 1
ATOM 1490 N N . THR A 1 183 ? -0.193 5.920 10.240 1.00 75.69 183 THR A N 1
ATOM 1491 C CA . THR A 1 183 ? -0.497 4.487 10.114 1.00 75.69 183 THR A CA 1
ATOM 1492 C C . THR A 1 183 ? 0.347 3.832 9.025 1.00 75.69 183 THR A C 1
ATOM 1494 O O . THR A 1 183 ? 0.881 4.505 8.144 1.00 75.69 183 THR A O 1
ATOM 1497 N N . LEU A 1 184 ? 0.465 2.506 9.097 1.00 75.25 184 LEU A N 1
ATOM 1498 C CA . LEU A 1 184 ? 0.994 1.665 8.018 1.00 75.25 184 LEU A CA 1
ATOM 1499 C C . LEU A 1 184 ? -0.121 1.161 7.090 1.00 75.25 184 LEU A C 1
ATOM 1501 O O . LEU A 1 184 ? 0.093 0.196 6.375 1.00 75.25 184 LEU A O 1
ATOM 1505 N N . LEU A 1 185 ? -1.304 1.775 7.142 1.00 74.75 185 LEU A N 1
ATOM 1506 C CA . LEU A 1 185 ? -2.459 1.382 6.344 1.00 74.75 185 LEU A CA 1
ATOM 1507 C C . LEU A 1 185 ? -2.575 2.299 5.127 1.00 74.75 185 LEU A 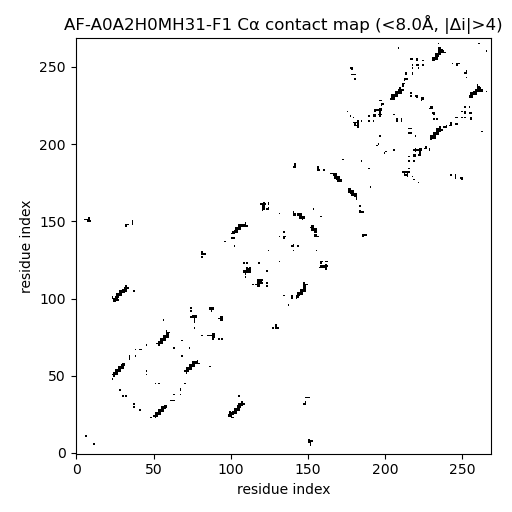C 1
ATOM 1509 O O . LEU A 1 185 ? -2.471 3.526 5.258 1.00 74.75 185 LEU A O 1
ATOM 1513 N N . SER A 1 186 ? -2.868 1.712 3.974 1.00 73.88 186 SER A N 1
ATOM 1514 C CA . SER A 1 186 ? -3.355 2.410 2.783 1.00 73.88 186 SER A CA 1
ATOM 1515 C C . SER A 1 186 ? -4.684 3.128 3.025 1.00 73.88 186 SER A C 1
ATOM 1517 O O . SER A 1 186 ? -5.393 2.838 3.989 1.00 73.88 186 SER A O 1
ATOM 1519 N N . ASP A 1 187 ? -5.063 4.051 2.140 1.00 74.75 187 ASP A N 1
ATOM 1520 C CA . ASP A 1 187 ? -6.349 4.746 2.257 1.00 74.75 187 ASP A CA 1
ATOM 1521 C C . ASP A 1 187 ? -7.526 3.761 2.153 1.00 74.75 187 ASP A C 1
ATOM 1523 O O . ASP A 1 187 ? -8.457 3.830 2.958 1.00 74.75 187 ASP A O 1
ATOM 1527 N N . ARG A 1 188 ? -7.439 2.769 1.254 1.00 74.25 188 ARG A N 1
ATOM 1528 C CA . ARG A 1 188 ? -8.441 1.695 1.135 1.00 74.25 188 ARG A CA 1
ATOM 1529 C C . ARG A 1 188 ? -8.518 0.783 2.344 1.00 74.25 188 ARG A C 1
ATOM 1531 O O . ARG A 1 188 ? -9.617 0.407 2.731 1.00 74.25 188 ARG A 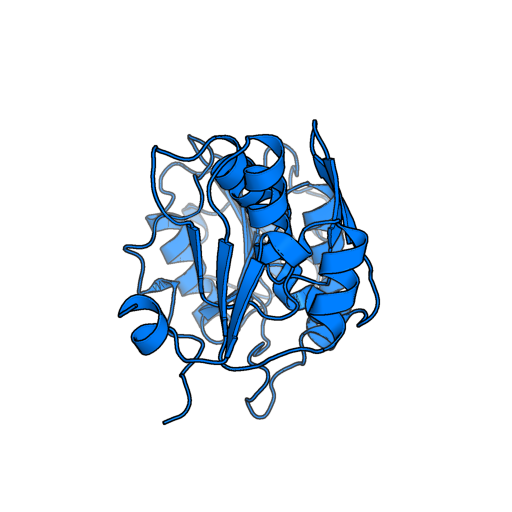O 1
ATOM 1538 N N . GLU A 1 189 ? -7.392 0.400 2.942 1.00 79.94 189 GLU A N 1
ATOM 1539 C CA . GLU A 1 189 ? -7.424 -0.402 4.172 1.00 79.94 189 GLU A CA 1
ATOM 1540 C C . GLU A 1 189 ? -8.077 0.382 5.308 1.00 79.94 189 GLU A C 1
ATOM 1542 O O . GLU A 1 189 ? -8.853 -0.187 6.074 1.00 79.94 189 GLU A O 1
ATOM 1547 N N . ARG A 1 190 ? -7.827 1.697 5.395 1.00 84.38 190 ARG A N 1
ATOM 1548 C CA . ARG A 1 190 ? -8.483 2.552 6.392 1.00 84.38 190 ARG A CA 1
ATOM 1549 C C . ARG A 1 190 ? -9.991 2.624 6.166 1.00 84.38 190 ARG A C 1
ATOM 1551 O O . ARG A 1 190 ? -10.742 2.436 7.118 1.00 84.38 190 ARG A O 1
ATOM 1558 N N . GLU A 1 191 ? -10.426 2.862 4.929 1.00 83.19 191 GLU A N 1
ATOM 1559 C CA . GLU A 1 191 ? -11.844 2.842 4.549 1.00 83.19 191 GLU A CA 1
ATOM 1560 C C . GLU A 1 191 ? -12.476 1.488 4.851 1.00 83.19 191 GLU A C 1
ATOM 1562 O O . GLU A 1 191 ? -13.495 1.426 5.536 1.00 83.19 191 GLU A O 1
ATOM 1567 N N . LYS A 1 192 ? -11.820 0.394 4.460 1.00 83.06 192 LYS A N 1
ATOM 1568 C CA . LYS A 1 192 ? -12.355 -0.946 4.662 1.00 83.06 192 LYS A CA 1
ATOM 1569 C C . LYS A 1 192 ? -12.463 -1.325 6.134 1.00 83.06 192 LYS A C 1
ATOM 1571 O O . LYS A 1 192 ? -13.449 -1.947 6.515 1.00 83.06 192 LYS A O 1
ATOM 1576 N N . LEU A 1 193 ? -11.482 -0.960 6.960 1.00 87.38 193 LEU A N 1
ATOM 1577 C CA . LEU A 1 193 ? -11.542 -1.168 8.409 1.00 87.38 193 LEU A CA 1
ATOM 1578 C C . LEU A 1 193 ? -12.665 -0.344 9.041 1.00 87.38 193 LEU A C 1
ATOM 1580 O O . LEU A 1 193 ? -13.403 -0.863 9.877 1.00 87.38 193 LEU A O 1
ATOM 1584 N N . PHE A 1 194 ? -12.823 0.916 8.626 1.00 89.69 194 PHE A N 1
ATOM 1585 C CA . PHE A 1 194 ? -13.912 1.766 9.099 1.00 89.69 194 PHE A CA 1
ATOM 1586 C C . PHE A 1 194 ? -15.284 1.182 8.727 1.00 89.69 194 PHE A C 1
ATOM 1588 O O . PHE A 1 194 ? -16.141 1.053 9.598 1.00 89.69 194 PHE A O 1
ATOM 1595 N N . GLU A 1 195 ? -15.478 0.766 7.472 1.00 85.62 195 GLU A N 1
ATOM 1596 C CA . GLU A 1 195 ? -16.699 0.100 6.999 1.00 85.62 195 GLU A CA 1
ATOM 1597 C C . GLU A 1 195 ? -16.954 -1.230 7.714 1.00 85.62 195 GLU A C 1
ATOM 1599 O O . GLU A 1 195 ? -18.077 -1.505 8.123 1.00 85.62 195 GLU A O 1
ATOM 1604 N N . LEU A 1 196 ? -15.919 -2.054 7.903 1.00 84.31 196 LEU A N 1
ATOM 1605 C CA . LEU A 1 196 ? -16.039 -3.335 8.598 1.00 84.31 196 LEU A CA 1
ATOM 1606 C C . LEU A 1 196 ? -16.509 -3.140 10.040 1.00 84.31 196 LEU A C 1
ATOM 1608 O O . LEU A 1 196 ? -17.318 -3.918 10.530 1.00 84.31 196 LEU A O 1
ATOM 1612 N N . ALA A 1 197 ? -16.027 -2.107 10.723 1.00 87.31 197 ALA A N 1
ATOM 1613 C CA . ALA A 1 197 ? -16.495 -1.790 12.064 1.00 87.31 197 ALA A CA 1
ATOM 1614 C C . ALA A 1 197 ? -17.879 -1.130 12.082 1.00 87.31 197 ALA A C 1
ATOM 1616 O O . ALA A 1 197 ? -18.599 -1.252 13.067 1.00 87.31 197 ALA A O 1
ATOM 1617 N N . LEU A 1 198 ? -18.260 -0.429 11.013 1.00 87.81 198 LEU A N 1
ATOM 1618 C CA . LEU A 1 198 ? -19.581 0.178 10.874 1.00 87.81 198 LEU A CA 1
ATOM 1619 C C . LEU A 1 198 ? -20.664 -0.889 10.634 1.00 87.81 198 LEU A C 1
ATOM 1621 O O . LEU A 1 198 ? -21.700 -0.870 11.300 1.00 87.81 198 LEU A O 1
ATOM 1625 N N . ASP A 1 199 ? -20.397 -1.834 9.730 1.00 82.81 199 ASP A N 1
ATOM 1626 C CA . ASP A 1 199 ? -21.382 -2.753 9.140 1.00 82.81 199 ASP A CA 1
ATOM 1627 C C . ASP A 1 199 ? -21.006 -4.241 9.311 1.00 82.81 199 ASP A C 1
ATOM 1629 O O . ASP A 1 199 ? -21.496 -5.093 8.574 1.00 82.81 199 ASP A O 1
ATOM 1633 N N . GLY A 1 200 ? -20.107 -4.558 10.251 1.00 70.50 200 GLY A N 1
ATOM 1634 C CA . GLY A 1 200 ? -19.456 -5.867 10.416 1.00 70.50 200 GLY A CA 1
ATOM 1635 C C . GLY A 1 200 ? -20.363 -7.106 10.378 1.00 70.50 200 GLY A C 1
ATOM 1636 O O . GLY A 1 200 ? -21.574 -7.008 10.580 1.00 70.50 200 GLY A O 1
ATOM 1637 N N . PRO A 1 201 ? -19.782 -8.305 10.182 1.00 67.88 201 PRO A N 1
ATOM 1638 C CA . PRO A 1 201 ? -20.484 -9.498 9.685 1.00 67.88 201 PRO A CA 1
ATOM 1639 C C . PRO A 1 201 ? -21.561 -10.097 10.613 1.00 67.88 201 PRO A C 1
ATOM 1641 O O . PRO A 1 201 ? -22.238 -11.040 10.213 1.00 67.88 201 PRO A O 1
ATOM 1644 N N . GLY A 1 202 ? -21.723 -9.589 11.834 1.00 71.06 202 GLY A N 1
ATOM 1645 C CA . GLY A 1 202 ? -22.680 -10.076 12.832 1.00 71.06 202 GLY A CA 1
ATOM 1646 C C . GLY A 1 202 ? -22.270 -9.656 14.241 1.00 71.06 202 GLY A C 1
ATOM 1647 O O . GLY A 1 202 ? -21.456 -8.752 14.380 1.00 71.06 202 GLY A O 1
ATOM 1648 N N . GLU A 1 203 ? -22.819 -10.296 15.269 1.00 76.81 203 GLU A N 1
ATOM 1649 C CA . GLU A 1 203 ? -22.442 -10.073 16.675 1.00 76.81 203 GLU A CA 1
ATOM 1650 C C . GLU A 1 203 ? -21.017 -10.578 16.971 1.00 76.81 203 GLU A C 1
ATOM 1652 O O . GLU A 1 203 ? -20.584 -11.587 16.407 1.00 76.81 203 GLU A O 1
ATOM 1657 N N . GLY A 1 204 ? -20.296 -9.905 17.875 1.00 79.12 204 GLY A N 1
ATOM 1658 C CA . GLY A 1 204 ? -19.003 -10.370 18.389 1.00 79.12 204 GLY A CA 1
ATOM 1659 C C . GLY A 1 204 ? -17.991 -9.259 18.677 1.00 79.12 204 GLY A C 1
ATOM 1660 O O . GLY A 1 204 ? -18.176 -8.100 18.326 1.00 79.12 204 GLY A O 1
ATOM 1661 N N . HIS A 1 205 ? -16.878 -9.612 19.320 1.00 78.31 205 HIS A N 1
ATOM 1662 C CA . HIS A 1 205 ? -15.819 -8.650 19.632 1.00 78.31 205 HIS A CA 1
ATOM 1663 C C . HIS A 1 205 ? -14.913 -8.374 18.429 1.00 78.31 205 HIS A C 1
ATOM 1665 O O . HIS A 1 205 ? -14.558 -9.279 17.675 1.00 78.31 205 HIS A O 1
ATOM 1671 N N . VAL A 1 206 ? -14.483 -7.118 18.289 1.00 84.62 206 VAL A N 1
ATOM 1672 C CA . VAL A 1 206 ? -13.458 -6.729 17.317 1.00 84.62 206 VAL A CA 1
ATOM 1673 C C . VAL A 1 206 ? -12.103 -6.719 18.012 1.00 84.62 206 VAL A C 1
ATOM 1675 O O . VAL A 1 206 ? -11.882 -5.951 18.951 1.00 84.62 206 VAL A O 1
ATOM 1678 N N . VAL A 1 207 ? -11.193 -7.555 17.516 1.00 85.25 207 VAL A N 1
ATOM 1679 C CA . VAL A 1 207 ? -9.823 -7.675 18.017 1.00 85.25 207 VAL A CA 1
ATOM 1680 C C . VAL A 1 207 ? -8.851 -7.094 16.991 1.00 85.25 207 VAL A C 1
ATOM 1682 O O . VAL A 1 207 ? -8.818 -7.524 15.840 1.00 85.25 207 VAL A O 1
ATOM 1685 N N . ASN A 1 208 ? -8.054 -6.115 17.413 1.00 86.56 208 ASN A N 1
ATOM 1686 C CA . ASN A 1 208 ? -6.977 -5.510 16.640 1.00 86.56 208 ASN A CA 1
ATOM 1687 C C . ASN A 1 208 ? -5.621 -5.995 17.171 1.00 86.56 208 ASN A C 1
ATOM 1689 O O . ASN A 1 208 ? -5.273 -5.747 18.324 1.00 86.56 208 ASN A O 1
ATOM 1693 N N . ILE A 1 209 ? -4.843 -6.661 16.320 1.00 84.50 209 ILE A N 1
ATOM 1694 C CA . ILE A 1 209 ? -3.496 -7.140 16.647 1.00 84.50 209 ILE A CA 1
ATOM 1695 C C . ILE A 1 209 ? -2.483 -6.252 15.925 1.00 84.50 209 ILE A C 1
ATOM 1697 O O . ILE A 1 209 ? -2.484 -6.185 14.697 1.00 84.50 209 ILE A O 1
ATOM 1701 N N . GLY A 1 210 ? -1.612 -5.593 16.689 1.00 83.25 210 GLY A N 1
ATOM 1702 C CA . GLY A 1 210 ? -0.733 -4.538 16.190 1.00 83.25 210 GLY A CA 1
ATOM 1703 C C . GLY A 1 210 ? -1.433 -3.183 16.265 1.00 83.25 210 GLY A C 1
ATOM 1704 O O . GLY A 1 210 ? -2.079 -2.728 15.320 1.00 83.25 210 GLY A O 1
ATOM 1705 N N . ASN A 1 211 ? -1.311 -2.522 17.413 1.00 82.25 211 ASN A N 1
ATOM 1706 C CA . ASN A 1 211 ? -1.859 -1.189 17.639 1.00 82.25 211 ASN A CA 1
ATOM 1707 C C . ASN A 1 211 ? -0.999 -0.105 16.987 1.00 82.25 211 ASN A C 1
ATOM 1709 O O . ASN A 1 211 ? -1.532 0.875 16.462 1.00 82.25 211 ASN A O 1
ATOM 1713 N N . TYR A 1 212 ? 0.326 -0.260 17.040 1.00 85.38 212 TYR A N 1
ATOM 1714 C CA . TYR A 1 212 ? 1.282 0.794 16.732 1.00 85.38 212 TYR A CA 1
ATOM 1715 C C . TYR A 1 212 ? 0.855 2.121 17.404 1.00 85.38 212 TYR A C 1
ATOM 1717 O O . TYR A 1 212 ? 0.502 2.126 18.582 1.00 85.38 212 TYR A O 1
ATOM 1725 N N . LEU A 1 213 ? 0.797 3.235 16.666 1.00 85.75 213 LEU A N 1
ATOM 1726 C CA . LEU A 1 213 ? 0.332 4.541 17.161 1.00 85.75 213 LEU A CA 1
ATOM 1727 C C . LEU A 1 213 ? -1.201 4.657 17.332 1.00 85.75 213 LEU A C 1
ATOM 1729 O O . LEU A 1 213 ? -1.701 5.746 17.594 1.00 85.75 213 LEU A O 1
ATOM 1733 N N . GLY A 1 214 ? -1.966 3.578 17.138 1.00 89.12 214 GLY A N 1
ATOM 1734 C CA . GLY A 1 214 ? -3.401 3.512 17.443 1.00 89.12 214 GLY A CA 1
ATOM 1735 C C . GLY A 1 214 ? -4.359 3.872 16.303 1.00 89.12 214 GLY A C 1
ATOM 1736 O O . GLY A 1 214 ? -5.570 3.925 16.509 1.00 89.12 214 GLY A O 1
ATOM 1737 N N . GLY A 1 215 ? -3.868 4.113 15.085 1.00 90.56 215 GLY A N 1
ATOM 1738 C CA . GLY A 1 215 ? -4.725 4.557 13.978 1.00 90.56 215 GLY A CA 1
ATOM 1739 C C . GLY A 1 215 ? -5.760 3.526 13.514 1.00 90.56 215 GLY A C 1
ATOM 1740 O O . GLY A 1 215 ? -6.899 3.905 13.245 1.00 90.56 215 GLY A O 1
ATOM 1741 N N . SER A 1 216 ? -5.407 2.236 13.467 1.00 91.50 216 SER A N 1
ATOM 1742 C CA . SER A 1 216 ? -6.364 1.150 13.185 1.00 91.50 216 SER A CA 1
ATOM 1743 C C . SER A 1 216 ? -7.435 1.056 14.273 1.00 91.50 216 SER A C 1
ATOM 1745 O O . SER A 1 216 ? -8.623 0.993 13.963 1.00 91.50 216 SER A O 1
ATOM 1747 N N . SER A 1 217 ? -7.036 1.151 15.543 1.00 93.88 217 SER A N 1
ATOM 1748 C CA . SER A 1 217 ? -7.946 1.161 16.693 1.00 93.88 217 SER A CA 1
ATOM 1749 C C . SER A 1 217 ? -8.945 2.312 16.632 1.00 93.88 217 SER A C 1
ATOM 1751 O O . SER A 1 217 ? -10.127 2.100 16.883 1.00 93.88 217 SER A O 1
ATOM 1753 N N . ILE A 1 218 ? -8.510 3.516 16.242 1.00 95.62 218 ILE A N 1
ATOM 1754 C CA . ILE A 1 218 ? -9.400 4.678 16.081 1.00 95.62 218 ILE A CA 1
ATOM 1755 C C . ILE A 1 218 ? -10.429 4.442 14.975 1.00 95.62 218 ILE A C 1
ATOM 1757 O O . ILE A 1 218 ? -11.607 4.738 15.171 1.00 95.62 218 ILE A O 1
ATOM 1761 N N . LEU A 1 219 ? -10.000 3.910 13.826 1.00 93.69 219 LEU A N 1
ATOM 1762 C CA . LEU A 1 219 ? -10.889 3.606 12.700 1.00 93.69 219 LEU A CA 1
ATOM 1763 C C . LEU A 1 219 ? -11.977 2.612 13.108 1.00 93.69 219 LEU A C 1
ATOM 1765 O O . LEU A 1 219 ? -13.166 2.888 12.929 1.00 93.69 219 LEU A O 1
ATOM 1769 N N . LEU A 1 220 ? -11.564 1.501 13.720 1.00 93.44 220 LEU A N 1
ATOM 1770 C CA . LEU A 1 220 ? -12.465 0.456 14.193 1.00 93.44 220 LEU A CA 1
ATOM 1771 C C . LEU A 1 220 ? -13.406 0.980 15.288 1.00 93.44 220 LEU A C 1
ATOM 1773 O O . LEU A 1 220 ? -14.617 0.760 15.244 1.00 93.44 220 LEU A O 1
ATOM 1777 N N . ALA A 1 221 ? -12.878 1.728 16.256 1.00 95.38 221 ALA A N 1
ATOM 1778 C CA . ALA A 1 221 ? -13.671 2.232 17.370 1.00 95.38 221 ALA A CA 1
ATOM 1779 C C . ALA A 1 221 ? -14.680 3.280 16.913 1.00 95.38 221 ALA A C 1
ATOM 1781 O O . ALA A 1 221 ? -15.812 3.289 17.392 1.00 95.38 221 ALA A O 1
ATOM 1782 N N . LYS A 1 222 ? -14.314 4.139 15.954 1.00 96.19 222 LYS A N 1
ATOM 1783 C CA . LYS A 1 222 ? -15.243 5.134 15.422 1.00 96.19 222 LYS A CA 1
ATOM 1784 C C . LYS A 1 222 ? -16.377 4.489 14.633 1.00 96.19 222 LYS A C 1
ATOM 1786 O O . LYS A 1 222 ? -17.526 4.865 14.859 1.00 96.19 222 LYS A O 1
ATOM 1791 N N . GLY A 1 223 ? -16.065 3.543 13.743 1.00 93.69 223 GLY A N 1
ATOM 1792 C CA . GLY A 1 223 ? -17.081 2.796 12.997 1.00 93.69 223 GLY A CA 1
ATOM 1793 C C . GLY A 1 223 ? -18.060 2.109 13.951 1.00 93.69 223 GLY A C 1
ATOM 1794 O O . GLY A 1 223 ? -19.266 2.347 13.882 1.00 93.69 223 GLY A O 1
ATOM 1795 N N . SER A 1 224 ? -17.525 1.390 14.941 1.00 93.06 224 SER A N 1
ATOM 1796 C CA . SER A 1 224 ? -18.336 0.687 15.941 1.00 93.06 224 SER A CA 1
ATOM 1797 C C . SER A 1 224 ? -19.188 1.641 16.781 1.00 93.06 224 SER A C 1
ATOM 1799 O O . SER A 1 224 ? -20.382 1.403 16.964 1.00 93.06 224 SER A O 1
ATOM 1801 N N . LYS A 1 225 ? -18.621 2.772 17.227 1.00 94.81 225 LYS A N 1
ATOM 1802 C CA . LYS A 1 225 ? -19.330 3.801 18.008 1.00 94.81 225 LYS A CA 1
ATOM 1803 C C . LYS A 1 225 ? -20.511 4.400 17.256 1.00 94.81 225 LYS A C 1
ATOM 1805 O O . LYS A 1 225 ? -21.569 4.604 17.843 1.00 94.81 225 LYS A O 1
ATOM 1810 N N . ILE A 1 226 ? -20.345 4.675 15.964 1.00 94.38 226 ILE A N 1
ATOM 1811 C CA . ILE A 1 226 ? -21.397 5.258 15.122 1.00 94.38 226 ILE A CA 1
ATOM 1812 C C . ILE A 1 226 ? -22.562 4.282 14.914 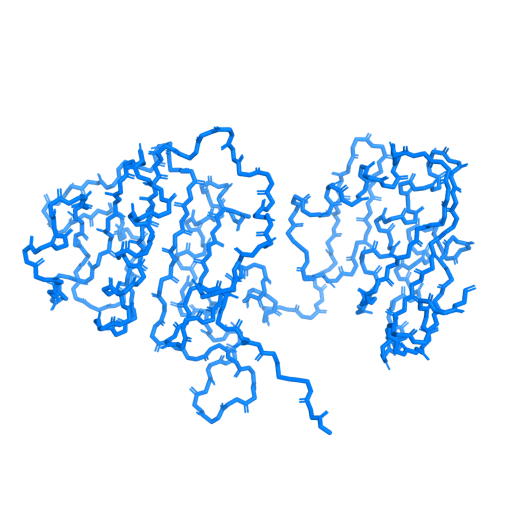1.00 94.38 226 ILE A C 1
ATOM 1814 O O . ILE A 1 226 ? -23.712 4.721 14.851 1.00 94.38 226 ILE A O 1
ATOM 1818 N N . SER A 1 227 ? -22.277 2.984 14.812 1.00 91.25 227 SER A N 1
ATOM 1819 C CA . SER A 1 227 ? -23.291 1.940 14.621 1.00 91.25 227 SER A CA 1
ATOM 1820 C C . SER A 1 227 ? -23.798 1.311 15.925 1.00 91.25 227 SER A C 1
ATOM 1822 O O . SER A 1 227 ? -24.656 0.436 15.871 1.00 91.25 227 SER A O 1
ATOM 1824 N N . GLY A 1 228 ? -23.305 1.749 17.090 1.00 91.62 228 GLY A N 1
ATOM 1825 C CA . GLY A 1 228 ? -23.709 1.204 18.392 1.00 91.62 228 GLY A CA 1
ATOM 1826 C C . GLY A 1 228 ? -23.281 -0.251 18.608 1.00 91.62 228 GLY A C 1
ATOM 1827 O O . GLY A 1 228 ? -24.022 -1.018 19.216 1.00 91.62 228 GLY A O 1
ATOM 1828 N N . ARG A 1 229 ? -22.116 -0.625 18.074 1.00 89.81 229 ARG A N 1
ATOM 1829 C CA . ARG A 1 229 ? -21.566 -1.986 18.099 1.00 89.81 229 ARG A CA 1
ATOM 1830 C C . ARG A 1 229 ? -20.622 -2.210 19.285 1.00 89.81 229 ARG A C 1
ATOM 1832 O O . ARG A 1 229 ? -20.591 -1.429 20.233 1.00 89.81 229 ARG A O 1
ATOM 1839 N N . GLU A 1 230 ? -19.878 -3.304 19.257 1.00 88.56 230 GLU A N 1
ATOM 1840 C CA . GLU A 1 230 ? -18.958 -3.716 20.305 1.00 88.56 230 GLU A CA 1
ATOM 1841 C C . GLU A 1 230 ? -17.726 -2.802 20.407 1.00 88.56 230 GLU A C 1
ATOM 1843 O O . GLU A 1 230 ? -17.318 -2.129 19.458 1.00 88.56 230 GLU A O 1
ATOM 1848 N N . LYS A 1 231 ? -17.114 -2.780 21.594 1.00 92.56 231 LYS A N 1
ATOM 1849 C CA . LYS A 1 231 ? -15.843 -2.084 21.819 1.00 92.56 231 LYS A CA 1
ATOM 1850 C C . LYS A 1 231 ? -14.682 -2.837 21.173 1.00 92.56 231 LYS A C 1
ATOM 1852 O O . LYS A 1 231 ? -14.756 -4.044 20.942 1.00 92.56 231 LYS A O 1
ATOM 1857 N N . ILE A 1 232 ? -13.600 -2.108 20.924 1.00 91.69 232 ILE A N 1
ATOM 1858 C CA . ILE A 1 232 ? -12.398 -2.629 20.276 1.00 91.69 232 ILE A CA 1
ATOM 1859 C C . ILE A 1 232 ? -11.404 -3.082 21.330 1.00 91.69 232 ILE A C 1
ATOM 1861 O O . ILE A 1 232 ? -11.076 -2.318 22.236 1.00 91.69 232 ILE A O 1
ATOM 1865 N N . TYR A 1 233 ? -10.878 -4.287 21.165 1.00 90.38 233 TYR A N 1
ATOM 1866 C CA . TYR A 1 233 ? -9.775 -4.810 21.960 1.00 90.38 233 TYR A CA 1
ATOM 1867 C C . TYR A 1 233 ? -8.514 -4.737 21.114 1.00 90.38 233 TYR A C 1
ATOM 1869 O O . TYR A 1 233 ? -8.462 -5.323 20.037 1.00 90.38 233 TYR A O 1
ATOM 1877 N N . SER A 1 234 ? -7.526 -3.963 21.551 1.00 90.06 234 SER A N 1
ATOM 1878 C CA . SER A 1 234 ? -6.305 -3.714 20.790 1.00 90.06 234 SER A CA 1
ATOM 1879 C C . SER A 1 234 ? -5.079 -4.170 21.563 1.00 90.06 234 SER A C 1
ATOM 1881 O O . SER A 1 234 ? -4.904 -3.811 22.728 1.00 90.06 234 SER A O 1
ATOM 1883 N N . TYR A 1 235 ? -4.216 -4.924 20.891 1.00 87.81 235 TYR A N 1
ATOM 1884 C CA . TYR A 1 235 ? -3.053 -5.562 21.492 1.00 87.81 235 TYR A CA 1
ATOM 1885 C C . TYR A 1 235 ? -1.782 -5.189 20.740 1.00 87.81 235 TYR A C 1
ATOM 1887 O O . TYR A 1 235 ? -1.743 -5.214 19.506 1.00 87.81 235 TYR A O 1
ATOM 1895 N N . ASP A 1 236 ? -0.734 -4.850 21.482 1.00 86.50 236 ASP A N 1
ATOM 1896 C CA . ASP A 1 236 ? 0.597 -4.601 20.935 1.00 86.50 236 ASP A CA 1
ATOM 1897 C C . ASP A 1 236 ? 1.670 -4.886 21.988 1.00 86.50 236 ASP A C 1
ATOM 1899 O O . ASP A 1 236 ? 1.426 -4.800 23.191 1.00 86.50 236 ASP A O 1
ATOM 1903 N N . LEU A 1 237 ? 2.879 -5.193 21.527 1.00 86.69 237 LEU A N 1
ATOM 1904 C CA . LEU A 1 237 ? 4.039 -5.358 22.394 1.00 86.69 237 LEU A CA 1
ATOM 1905 C C . LEU A 1 237 ? 4.525 -4.024 22.954 1.00 86.69 237 LEU A C 1
ATOM 1907 O O . LEU A 1 237 ? 5.214 -4.018 23.972 1.00 86.69 237 LEU A O 1
ATOM 1911 N N . GLU A 1 238 ? 4.182 -2.911 22.305 1.00 85.06 238 GLU A N 1
ATOM 1912 C CA . GLU A 1 238 ? 4.574 -1.568 22.711 1.00 85.06 238 GLU A CA 1
ATOM 1913 C C . GLU A 1 238 ? 3.368 -0.670 22.972 1.00 85.06 238 GLU A C 1
ATOM 1915 O O . GLU A 1 238 ? 2.366 -0.691 22.260 1.00 85.06 238 GLU A O 1
ATOM 1920 N N . GLU A 1 239 ? 3.492 0.171 23.995 1.00 82.94 239 GLU A N 1
ATOM 1921 C CA . GLU A 1 239 ? 2.520 1.217 24.287 1.00 82.94 239 GLU A CA 1
ATOM 1922 C C . GLU A 1 239 ? 3.115 2.565 23.890 1.00 82.94 239 GLU A C 1
ATOM 1924 O O . GLU A 1 239 ? 4.181 2.954 24.372 1.00 82.94 239 GLU A O 1
ATOM 1929 N N . TYR A 1 240 ? 2.419 3.280 23.010 1.00 80.00 240 TYR A N 1
ATOM 1930 C CA . TYR A 1 240 ? 2.836 4.597 22.545 1.00 80.00 240 TYR A CA 1
ATOM 1931 C C . TYR A 1 240 ? 1.968 5.659 23.205 1.00 80.00 240 TYR A C 1
ATOM 1933 O O . TYR A 1 240 ? 0.765 5.729 22.932 1.00 80.00 240 TYR A O 1
ATOM 1941 N N . SER A 1 241 ? 2.576 6.494 24.049 1.00 77.56 241 SER A N 1
ATOM 1942 C CA . SER A 1 241 ? 1.877 7.537 24.808 1.00 77.56 241 SER A CA 1
ATOM 1943 C C . SER A 1 241 ? 1.089 8.499 23.918 1.00 77.56 241 SER A C 1
ATOM 1945 O O . SER A 1 241 ? 0.027 8.968 24.319 1.00 77.56 241 SER A O 1
ATOM 1947 N N . GLU A 1 242 ? 1.561 8.750 22.693 1.00 77.25 242 GLU A N 1
ATOM 1948 C CA . GLU A 1 242 ? 0.888 9.626 21.731 1.00 77.25 242 GLU A CA 1
ATOM 1949 C C . GLU A 1 242 ? -0.488 9.094 21.291 1.00 77.25 242 GLU A C 1
ATOM 1951 O O . GLU A 1 242 ? -1.345 9.880 20.892 1.00 77.25 242 GLU A O 1
ATOM 1956 N N . SER A 1 243 ? -0.737 7.783 21.390 1.00 81.56 243 SER A N 1
ATOM 1957 C CA . SER A 1 243 ? -2.001 7.165 20.953 1.00 81.56 243 SER A CA 1
ATOM 1958 C C . SER A 1 243 ? -3.201 7.707 21.730 1.00 81.56 243 SER A C 1
ATOM 1960 O O . SER A 1 243 ? -4.265 7.930 21.154 1.00 81.56 243 SER A O 1
ATOM 1962 N N . MET A 1 244 ? -3.028 7.966 23.032 1.00 87.69 244 MET A N 1
ATOM 1963 C CA . MET A 1 244 ? -4.119 8.418 23.896 1.00 87.69 244 MET A CA 1
ATOM 1964 C C . MET A 1 244 ? -4.652 9.786 23.487 1.00 87.69 244 MET A C 1
ATOM 1966 O O . MET A 1 244 ? -5.865 9.981 23.501 1.00 87.69 244 MET A O 1
ATOM 1970 N N . ASP A 1 245 ? -3.785 10.714 23.082 1.00 89.62 245 ASP A N 1
ATOM 1971 C CA . ASP A 1 245 ? -4.217 12.040 22.637 1.00 89.62 245 ASP A CA 1
ATOM 1972 C C . ASP A 1 245 ? -5.082 11.936 21.379 1.00 89.62 245 ASP A C 1
ATOM 1974 O O . ASP A 1 245 ? -6.170 12.513 21.328 1.00 89.62 245 ASP A O 1
ATOM 1978 N N . PHE A 1 246 ? -4.687 11.097 20.417 1.00 91.25 246 PHE A N 1
ATOM 1979 C CA . PHE A 1 246 ? -5.519 10.821 19.248 1.00 91.25 246 PHE A CA 1
ATOM 1980 C C . PHE A 1 246 ? -6.838 10.128 19.620 1.00 91.25 246 PHE A C 1
ATOM 1982 O O . PHE A 1 246 ? -7.872 10.431 19.022 1.00 91.25 246 PHE A O 1
ATOM 1989 N N . TYR A 1 247 ? -6.864 9.236 20.615 1.00 94.06 247 TYR A N 1
ATOM 1990 C CA . TYR A 1 247 ? -8.117 8.618 21.069 1.00 94.06 247 TYR A CA 1
ATOM 1991 C C . TYR A 1 247 ? -9.095 9.660 21.621 1.00 94.06 247 TYR A C 1
ATOM 1993 O O . TYR A 1 247 ? -10.285 9.617 21.281 1.00 94.06 247 TYR A O 1
ATOM 2001 N N . ARG A 1 248 ? -8.592 10.625 22.404 1.00 93.94 248 ARG A N 1
ATOM 2002 C CA . ARG A 1 248 ? -9.397 11.728 22.955 1.00 93.94 248 ARG A CA 1
ATOM 2003 C C . ARG A 1 248 ? -9.932 12.626 21.850 1.00 93.94 248 ARG A C 1
ATOM 2005 O O . ARG A 1 248 ? -11.128 12.904 21.789 1.00 93.94 248 ARG A O 1
ATOM 2012 N N . GLU A 1 249 ? -9.056 13.037 20.935 1.00 93.12 249 GLU A N 1
ATOM 2013 C CA . GLU A 1 249 ? -9.397 13.929 19.822 1.00 93.12 249 GLU A CA 1
ATOM 2014 C C . GLU A 1 249 ? -10.463 13.331 18.896 1.00 93.12 249 GLU A C 1
ATOM 2016 O O . GLU A 1 249 ? -11.329 14.050 18.400 1.00 93.12 249 GLU A O 1
ATOM 2021 N N . ASN A 1 250 ? -10.450 12.009 18.701 1.00 94.44 250 ASN A N 1
ATOM 2022 C CA . ASN A 1 250 ? -11.467 11.305 17.916 1.00 94.44 250 ASN A CA 1
ATOM 2023 C C . ASN A 1 250 ? -12.706 10.896 18.730 1.00 94.44 250 ASN A C 1
ATOM 2025 O O . ASN A 1 250 ? -13.685 10.410 18.143 1.00 94.44 250 ASN A O 1
ATOM 2029 N N . GLN A 1 251 ? -12.690 11.127 20.049 1.00 96.25 251 GLN A N 1
ATOM 2030 C CA . GLN A 1 251 ? -13.739 10.775 21.009 1.00 96.25 251 GLN A CA 1
ATOM 2031 C C . GLN A 1 251 ? -14.041 9.270 21.023 1.00 96.25 251 GLN A C 1
ATOM 2033 O O . GLN A 1 251 ? -15.202 8.862 20.929 1.00 96.25 251 GLN A O 1
ATOM 2038 N N . VAL A 1 252 ? -13.000 8.440 21.079 1.00 96.19 252 VAL A N 1
ATOM 2039 C CA . VAL A 1 252 ? -13.101 6.965 21.064 1.00 96.19 252 VAL A CA 1
ATOM 2040 C C . VAL A 1 252 ? -12.321 6.291 22.195 1.00 96.19 252 VAL A C 1
ATOM 2042 O O . VAL A 1 252 ? -12.255 5.069 22.245 1.00 96.19 252 VAL A O 1
ATOM 2045 N N . GLU A 1 253 ? -11.748 7.061 23.120 1.00 95.56 253 GLU A N 1
ATOM 2046 C CA . GLU A 1 253 ? -10.998 6.547 24.276 1.00 95.56 253 GLU A CA 1
ATOM 2047 C C . GLU A 1 253 ? -11.791 5.529 25.110 1.00 95.56 253 GLU A C 1
ATOM 2049 O O . GLU A 1 253 ? -11.252 4.514 25.531 1.00 95.56 253 GLU A O 1
ATOM 2054 N N . ASP A 1 254 ? -13.095 5.751 25.280 1.00 95.69 254 ASP A N 1
ATOM 2055 C CA . ASP A 1 254 ? -14.003 4.885 26.030 1.00 95.69 254 ASP A CA 1
ATOM 2056 C C . ASP A 1 254 ? -14.416 3.617 25.256 1.00 95.69 254 ASP A C 1
ATOM 2058 O O . ASP A 1 254 ? -15.060 2.725 25.820 1.00 95.69 254 ASP A O 1
ATOM 2062 N N . TRP A 1 255 ? -14.037 3.531 23.978 1.00 95.62 255 TRP A N 1
ATOM 2063 C CA . TRP A 1 255 ? -14.356 2.447 23.042 1.00 95.62 255 TRP A CA 1
ATOM 2064 C C . TRP A 1 255 ? -13.166 1.546 22.721 1.00 95.62 255 TRP A C 1
ATOM 2066 O O . TRP A 1 255 ? -13.348 0.548 22.024 1.00 95.62 255 TRP A O 1
ATOM 2076 N N . ILE A 1 256 ? -11.972 1.877 23.216 1.00 94.69 256 ILE A N 1
ATOM 2077 C CA . ILE A 1 256 ? -10.745 1.123 22.961 1.00 94.69 256 ILE A CA 1
ATOM 2078 C C . ILE A 1 256 ? -10.225 0.558 24.281 1.00 94.69 256 ILE A C 1
ATOM 2080 O O . ILE A 1 256 ? -9.837 1.291 25.187 1.00 94.69 256 ILE A O 1
ATOM 2084 N N . HIS A 1 257 ? -10.170 -0.765 24.363 1.00 92.69 257 HIS A N 1
ATOM 2085 C CA . HIS A 1 257 ? -9.461 -1.499 25.398 1.00 92.69 257 HIS A CA 1
ATOM 2086 C C . HIS A 1 257 ? -8.078 -1.866 24.867 1.00 92.69 257 HIS A C 1
ATOM 2088 O O . HIS A 1 257 ? -7.937 -2.818 24.106 1.00 92.69 257 HIS A O 1
ATOM 2094 N N . PHE A 1 258 ? -7.060 -1.087 25.234 1.00 91.75 258 PHE A N 1
ATOM 2095 C CA . PHE A 1 258 ? -5.678 -1.403 24.882 1.00 91.75 258 PHE A CA 1
ATOM 2096 C C . PHE A 1 258 ? -5.032 -2.298 25.943 1.00 91.75 258 PHE A C 1
ATOM 2098 O O . PHE A 1 258 ? -5.249 -2.112 27.141 1.00 91.75 258 PHE A O 1
ATOM 2105 N N . SER A 1 259 ? -4.230 -3.265 25.509 1.00 90.25 259 SER A N 1
ATOM 2106 C CA . SER A 1 259 ? -3.441 -4.124 26.387 1.00 90.25 259 SER A CA 1
ATOM 2107 C C . SER A 1 259 ? -2.056 -4.374 25.800 1.00 90.25 259 SER A C 1
ATOM 2109 O O . SER A 1 259 ? -1.920 -4.832 24.666 1.00 90.25 259 SER A O 1
ATOM 2111 N N . LYS A 1 260 ? -1.020 -4.089 26.598 1.00 91.50 260 LYS A N 1
ATOM 2112 C CA . LYS A 1 260 ? 0.375 -4.341 26.234 1.00 91.50 260 LYS A CA 1
ATOM 2113 C C . LYS A 1 260 ? 0.716 -5.819 26.446 1.00 91.50 260 LYS A C 1
ATOM 2115 O O . LYS A 1 260 ? 1.072 -6.208 27.556 1.00 91.50 260 LYS A O 1
ATOM 2120 N N . MET A 1 261 ? 0.575 -6.634 25.408 1.00 87.19 261 MET A N 1
ATOM 2121 C CA . MET A 1 261 ? 0.853 -8.075 25.435 1.00 87.19 261 MET A CA 1
ATOM 2122 C C . MET A 1 261 ? 1.063 -8.615 24.022 1.00 87.19 261 MET A C 1
ATOM 2124 O O . MET A 1 261 ? 0.772 -7.937 23.032 1.00 87.19 261 MET A O 1
ATOM 2128 N N . ASP A 1 262 ? 1.577 -9.839 23.925 1.00 81.38 262 ASP A N 1
ATOM 2129 C CA . ASP A 1 262 ? 1.686 -10.507 22.636 1.00 81.38 262 ASP A CA 1
ATOM 2130 C C . ASP A 1 262 ? 0.318 -10.980 22.116 1.00 81.38 262 ASP A C 1
ATOM 2132 O O . ASP A 1 262 ? -0.668 -11.103 22.846 1.00 81.38 262 ASP A O 1
ATOM 2136 N N . SER A 1 263 ? 0.251 -11.217 20.808 1.00 67.88 263 SER A N 1
ATOM 2137 C CA . SER A 1 263 ? -0.990 -11.575 20.124 1.00 67.88 263 SER A CA 1
ATOM 2138 C C . SER A 1 263 ? -1.510 -12.975 20.453 1.00 67.88 263 SER A C 1
ATOM 2140 O O . SER A 1 263 ? -2.703 -13.220 20.289 1.00 67.88 263 SER A O 1
ATOM 2142 N N . ILE A 1 264 ? -0.643 -13.888 20.897 1.00 74.50 264 ILE A N 1
ATOM 2143 C CA . ILE A 1 264 ? -1.009 -15.250 21.298 1.00 74.50 264 ILE A CA 1
ATOM 2144 C C . ILE A 1 264 ? -1.694 -15.198 22.666 1.00 74.50 264 ILE A C 1
ATOM 2146 O O . ILE A 1 264 ? -2.747 -15.806 22.844 1.00 74.50 264 ILE A O 1
ATOM 2150 N N . GLU A 1 265 ? -1.136 -14.435 23.605 1.00 75.00 265 GLU A N 1
ATOM 2151 C CA . GLU A 1 265 ? -1.727 -14.200 24.924 1.00 75.00 265 GLU A CA 1
ATOM 2152 C C . GLU A 1 265 ? -3.044 -13.420 24.831 1.00 75.00 265 GLU A C 1
ATOM 2154 O O . GLU A 1 265 ? -4.012 -13.772 25.505 1.00 75.00 265 GLU A O 1
ATOM 2159 N N . GLY A 1 266 ? -3.112 -12.403 23.964 1.00 66.50 266 GLY A N 1
ATOM 2160 C CA . GLY A 1 266 ? -4.333 -11.624 23.743 1.00 66.50 266 GLY A CA 1
ATOM 2161 C C . GLY A 1 266 ? -5.480 -12.443 23.145 1.00 66.50 266 GLY A C 1
ATOM 2162 O O . GLY A 1 266 ? -6.627 -12.258 23.533 1.00 66.50 266 GLY A O 1
ATOM 2163 N N . ALA A 1 267 ? -5.182 -13.390 22.249 1.00 62.69 267 ALA A N 1
ATOM 2164 C CA . ALA A 1 267 ? -6.190 -14.262 21.640 1.00 62.69 267 ALA A CA 1
ATOM 2165 C C . ALA A 1 267 ? -6.752 -15.338 22.591 1.00 62.69 267 ALA A C 1
ATOM 2167 O O . ALA A 1 267 ? -7.730 -16.000 22.248 1.00 62.69 267 ALA A O 1
ATOM 2168 N N . ALA A 1 268 ? -6.127 -15.552 23.752 1.00 68.75 268 ALA A N 1
ATOM 2169 C CA . ALA A 1 268 ? -6.545 -16.545 24.740 1.00 68.75 268 ALA A CA 1
ATOM 2170 C C . ALA A 1 268 ? -7.513 -15.994 25.810 1.00 68.75 268 ALA A C 1
ATOM 2172 O O . ALA A 1 268 ? -7.909 -16.748 26.703 1.00 68.75 268 ALA A O 1
ATOM 2173 N N . GLN A 1 269 ? -7.858 -14.703 25.741 1.00 63.94 269 GLN A N 1
ATOM 2174 C CA . GLN A 1 269 ? -8.784 -14.002 26.644 1.00 63.94 269 GLN A CA 1
ATOM 2175 C C . GLN A 1 269 ? -10.175 -13.877 26.023 1.00 63.94 269 GLN A C 1
ATOM 2177 O O . GLN A 1 269 ? -11.151 -13.958 26.803 1.00 63.94 269 GLN A O 1
#

Nearest PDB structures (foldseek):
  5lhm-assembly1_A  TM=7.875E-01  e=6.682E-03  Myxococcus xanthus
  5log-assembly1_B  TM=7.853E-01  e=7.109E-03  Myxococcus xanthus
  2avd-assembly1_B  TM=8.270E-01  e=2.309E-02  Homo sapiens
  7cvu-assembly1_A  TM=7.598E-01  e=4.292E-02  Niastella koreensis GR20-10
  7cvu-assembly2_B  TM=7.047E-01  e=1.310E-01  Niastella koreensis GR20-10

Radius of gyration: 20.75 Å; Cα contacts (8 Å, |Δi|>4): 444; chains: 1; bounding box: 48×33×56 Å

Foldseek 3Di:
DDDDPFDQPLVDDPDDDDPQPPAQAEEEEEDDADQVVVLVVLVSVCVVRVNHQAEYEEAPPRDNDPVSCPRYNYAHAYPDACDLQSQAHPVRDGDPLPRRRAYEYEHHAADPPPDDRHDDLQVVCVRCVSVLVVCVVSVCQSRYWYQYNSRGTDGSLVSCVPPDQDDQDFQDDPVDTARAHRDSDDNVRLVVLLVCLQPNDDADAAEAEDCDLNRSQLSNQLSVVVNVHAAYEYEDLDDDPNSCVRCVVSVRNVRYHYDNDHPVVVVVD